Protein AF-0000000086877085 (afdb_homodimer)

pLDDT: mean 81.85, std 15.69, range [29.75, 98.38]

InterPro domains:
  IPR000182 GNAT domain [PF00583] (12-125)
  IPR000182 GNAT domain [PS51186] (1-147)
  IPR016181 Acyl-CoA N-acyltransferase [SSF55729] (25-147)

Sequence (294 aa):
MNQPHQDVELEIVYEDHDEDYKAVCNHLYNYNLRETKGLLKKPGKSINLFLRNKTGKAIGGIFCATYCDTLYIDNFWIDEEYRNHGNGKTLILQAESIASDMGCKLAHTSTFSYQAPEFYQKMGYEVFGILDEYPEGIVQYFLKKKLMNQPHQDVELEIVYEDHDEDYKAVCNHLYNYNLRETKGLLKKPGKSINLFLRNKTGKAIGGIFCATYCDTLYIDNFWIDEEYRNHGNGKTLILQAESIASDMGCKLAHTSTFSYQAPEFYQKMGYEVFGILDEYPEGIVQYFLKKKL

Foldseek 3Di:
DPPPPDPPPDDDDDDDDPVVVVVVVVVVQVVVCVVVVNLQVDQPDWDKDFDADPVRDGQWIWIWGDGSLEIETDDTDGHPVCPPVCPSVVRVVVSVVVSVVVPRFKYKYKDKPVRPPVVVVVSAWDFPDKDQPDPPRIIMTIIMHTD/DPPPPDPPPDDDDDDDDPVVVVVVVVVVQVVVCVVVVNLQVDQPDWDKDFDADPVRDGQWIWIWTDGSLEIETDDTDGHPVCPPPCPRVVRVVVSVVVSVVVRRFKYKYKDKPVRPPVVVVVSAWDFPDKDQPDPPRIIMTIIMHTD

Solvent-accessible surface area (backbone atoms only — not comparable to full-atom values): 15889 Å² total; per-residue (Å²): 133,82,73,75,75,73,84,60,56,62,47,76,42,82,53,93,49,70,66,60,50,50,49,47,52,47,51,43,42,52,51,45,23,59,77,42,74,50,47,28,42,51,83,33,66,68,47,35,36,31,34,19,40,82,87,63,48,70,49,25,34,39,35,30,39,26,45,44,45,23,32,35,54,75,46,76,35,62,41,76,91,58,51,95,70,55,51,66,58,50,52,52,53,48,53,49,48,57,37,40,74,72,57,22,46,33,32,33,39,67,43,37,62,90,66,50,53,63,58,48,41,74,73,60,30,41,78,56,28,67,48,68,79,37,66,95,72,40,28,38,39,28,31,35,28,82,98,133,82,72,77,75,72,83,62,56,61,47,77,44,81,54,94,46,70,66,61,51,50,48,46,53,48,51,43,47,52,52,45,23,59,78,42,74,49,47,33,39,58,71,42,67,69,46,35,37,33,35,18,40,81,87,63,48,73,48,26,32,40,34,29,38,23,45,43,45,24,33,34,52,74,46,76,37,61,41,77,90,58,51,94,69,57,50,66,60,50,53,52,51,49,52,49,49,56,36,40,75,72,56,22,46,36,34,34,39,67,42,36,62,90,67,50,54,62,59,48,42,76,72,60,30,42,79,54,28,68,47,67,80,37,65,95,75,39,28,38,40,28,33,36,28,81,98

Radius of gyration: 20.54 Å; Cα contacts (8 Å, |Δi|>4): 557; chains: 2; bounding box: 40×76×47 Å

Organism: NCBI:txid248903

Structure (mmCIF, N/CA/C/O backbone):
data_AF-0000000086877085-model_v1
#
loop_
_entity.id
_entity.type
_entity.pdbx_description
1 polymer 'GNAT family N-acetyltransferase'
#
loop_
_atom_site.group_PDB
_atom_site.id
_atom_site.type_symbol
_atom_site.label_atom_id
_atom_site.label_alt_id
_atom_site.label_comp_id
_atom_site.label_asym_id
_atom_site.label_entity_id
_atom_site.label_seq_id
_atom_site.pdbx_PDB_ins_code
_atom_site.Cartn_x
_atom_site.Cartn_y
_atom_site.Cartn_z
_atom_site.occupancy
_atom_site.B_iso_or_equiv
_atom_site.auth_seq_id
_atom_site.auth_comp_id
_atom_site.auth_asym_id
_atom_site.auth_atom_id
_atom_site.pdbx_PDB_model_num
ATOM 1 N N . MET A 1 1 ? -11.148 38.281 15.422 1 30.39 1 MET A N 1
ATOM 2 C CA . MET A 1 1 ? -9.898 38.594 16.109 1 30.39 1 MET A CA 1
ATOM 3 C C . MET A 1 1 ? -9.008 37.344 16.188 1 30.39 1 MET A C 1
ATOM 5 O O . MET A 1 1 ? -9.328 36.375 16.906 1 30.39 1 MET A O 1
ATOM 9 N N . ASN A 1 2 ? -8.391 36.656 15.141 1 32.69 2 ASN A N 1
ATOM 10 C CA . ASN A 1 2 ? -7.938 35.312 14.727 1 32.69 2 ASN A CA 1
ATOM 11 C C . ASN A 1 2 ? -6.754 34.844 15.57 1 32.69 2 ASN A C 1
ATOM 13 O O . ASN A 1 2 ? -5.691 35.469 15.562 1 32.69 2 ASN A O 1
ATOM 17 N N . GLN A 1 3 ? -7.027 34.375 16.781 1 36.84 3 GLN A N 1
ATOM 18 C CA . GLN A 1 3 ? -6.043 34.188 17.844 1 36.84 3 GLN A CA 1
ATOM 19 C C . GLN A 1 3 ? -4.754 33.594 17.297 1 36.84 3 GLN A C 1
ATOM 21 O O . GLN A 1 3 ? -4.793 32.688 16.469 1 36.84 3 GLN A O 1
ATOM 26 N N . PRO A 1 4 ? -3.609 34.25 17.312 1 37.16 4 PRO A N 1
ATOM 27 C CA . PRO A 1 4 ? -2.268 33.844 16.891 1 37.16 4 PRO A CA 1
ATOM 28 C C . PRO A 1 4 ? -1.911 32.438 17.359 1 37.16 4 PRO A C 1
ATOM 30 O O . PRO A 1 4 ? -1.973 32.156 18.562 1 37.16 4 PRO A O 1
ATOM 33 N N . HIS A 1 5 ? -2.531 31.406 16.969 1 39.22 5 HIS A N 1
ATOM 34 C CA . HIS A 1 5 ? -2.307 30.094 17.562 1 39.22 5 HIS A CA 1
ATOM 35 C C . HIS A 1 5 ? -0.886 29.969 18.109 1 39.22 5 HIS A C 1
ATOM 37 O O . HIS A 1 5 ? 0.065 30.422 17.469 1 39.22 5 HIS A O 1
ATOM 43 N N . GLN A 1 6 ? -0.608 29.766 19.359 1 38.12 6 GLN A N 1
ATOM 44 C CA . GLN A 1 6 ? 0.545 29.609 20.234 1 38.12 6 GLN A CA 1
ATOM 45 C C . GLN A 1 6 ? 1.668 28.844 19.531 1 38.12 6 GLN A C 1
ATOM 47 O O . GLN A 1 6 ? 1.414 28.062 18.625 1 38.12 6 GLN A O 1
ATOM 52 N N . ASP A 1 7 ? 2.918 29.219 19.688 1 40.38 7 ASP A N 1
ATOM 53 C CA . ASP A 1 7 ? 4.262 28.828 19.281 1 40.38 7 ASP A CA 1
ATOM 54 C C . ASP A 1 7 ? 4.445 27.312 19.406 1 40.38 7 ASP A C 1
ATOM 56 O O . ASP A 1 7 ? 4.848 26.812 20.453 1 40.38 7 ASP A O 1
ATOM 60 N N . VAL A 1 8 ? 3.371 26.562 19.234 1 44.91 8 VAL A N 1
ATOM 61 C CA . VAL A 1 8 ? 3.475 25.141 19.484 1 44.91 8 VAL A CA 1
ATOM 62 C C . VAL A 1 8 ? 4.785 24.594 18.906 1 44.91 8 VAL A C 1
ATOM 64 O O . VAL A 1 8 ? 5.039 24.734 17.719 1 44.91 8 VAL A O 1
ATOM 67 N N . GLU A 1 9 ? 5.75 24.672 19.828 1 54.28 9 GLU A N 1
ATOM 68 C CA . GLU A 1 9 ? 7.035 24.062 19.5 1 54.28 9 GLU A CA 1
ATOM 69 C C . GLU A 1 9 ? 6.855 22.656 18.922 1 54.28 9 GLU A C 1
ATOM 71 O O . GLU A 1 9 ? 6.391 21.75 19.625 1 54.28 9 GLU A O 1
ATOM 76 N N . LEU A 1 10 ? 6.48 22.578 17.797 1 58.94 10 LEU A N 1
ATOM 77 C CA . LEU A 1 10 ? 6.391 21.281 17.109 1 58.94 10 LEU A CA 1
ATOM 78 C C . LEU A 1 10 ? 7.777 20.766 16.75 1 58.94 10 LEU A C 1
ATOM 80 O O . LEU A 1 10 ? 8.648 21.547 16.359 1 58.94 10 LEU A O 1
ATOM 84 N N . GLU A 1 11 ? 8.016 19.547 17.422 1 65.88 11 GLU A N 1
ATOM 85 C CA . GLU A 1 11 ? 9.266 18.891 17.062 1 65.88 11 GLU A CA 1
ATOM 86 C C . GLU A 1 11 ? 9.008 17.703 16.156 1 65.88 11 GLU A C 1
ATOM 88 O O . GLU A 1 11 ? 8.062 16.938 16.359 1 65.88 11 GLU A O 1
ATOM 93 N N . ILE A 1 12 ? 9.648 17.641 15.07 1 59.66 12 ILE A N 1
ATOM 94 C CA . ILE A 1 12 ? 9.656 16.469 14.203 1 59.66 12 ILE A CA 1
ATOM 95 C C . ILE A 1 12 ? 10.734 15.5 14.664 1 59.66 12 ILE A C 1
ATOM 97 O O . ILE A 1 12 ? 11.906 15.867 14.781 1 59.66 12 ILE A O 1
ATOM 101 N N . VAL A 1 13 ? 10.297 14.391 15.117 1 62.78 13 VAL A N 1
ATOM 102 C CA . VAL A 1 13 ? 11.234 13.391 15.617 1 62.78 13 VAL A CA 1
ATOM 103 C C . VAL A 1 13 ? 11.234 12.172 14.695 1 62.78 13 VAL A C 1
ATOM 105 O O . VAL A 1 13 ? 10.172 11.703 14.273 1 62.78 13 VAL A O 1
ATOM 108 N N . TYR A 1 14 ? 12.391 11.812 14.219 1 66.25 14 TYR A N 1
ATOM 109 C CA . TYR A 1 14 ? 12.617 10.578 13.477 1 66.25 14 TYR A CA 1
ATOM 110 C C . TYR A 1 14 ? 12.828 9.406 14.43 1 66.25 14 TYR A C 1
ATOM 112 O O . TYR A 1 14 ? 13.891 9.281 15.039 1 66.25 14 TYR A O 1
ATOM 120 N N . GLU A 1 15 ? 11.773 8.734 14.812 1 63.53 15 GLU A N 1
ATOM 121 C CA . GLU A 1 15 ? 11.898 7.656 15.781 1 63.53 15 GLU A CA 1
ATOM 122 C C . GLU A 1 15 ? 10.977 6.492 15.438 1 63.53 15 GLU A C 1
ATOM 124 O O . GLU A 1 15 ? 10.031 6.648 14.664 1 63.53 15 GLU A O 1
ATOM 129 N N . ASP A 1 16 ? 11.422 5.305 15.867 1 58.72 16 ASP A N 1
ATOM 130 C CA . ASP A 1 16 ? 10.547 4.137 15.844 1 58.72 16 ASP A CA 1
ATOM 131 C C . ASP A 1 16 ? 9.844 3.945 17.188 1 58.72 16 ASP A C 1
ATOM 133 O O . ASP A 1 16 ? 10.484 3.58 18.172 1 58.72 16 ASP A O 1
ATOM 137 N N . HIS A 1 17 ? 8.664 4.551 17.297 1 66.75 17 HIS A N 1
ATOM 138 C CA . HIS A 1 17 ? 7.828 4.336 18.484 1 66.75 17 HIS A CA 1
ATOM 139 C C . HIS A 1 17 ? 6.523 3.639 18.109 1 66.75 17 HIS A C 1
ATOM 141 O O . HIS A 1 17 ? 5.613 4.262 17.547 1 66.75 17 HIS A O 1
ATOM 147 N N . ASP A 1 18 ? 6.375 2.406 18.562 1 73.81 18 ASP A N 1
ATOM 148 C CA . ASP A 1 18 ? 5.297 1.525 18.125 1 73.81 18 ASP A CA 1
ATOM 149 C C . ASP A 1 18 ? 3.934 2.082 18.531 1 73.81 18 ASP A C 1
ATOM 151 O O . ASP A 1 18 ? 2.998 2.102 17.734 1 73.81 18 ASP A O 1
ATOM 155 N N . GLU A 1 19 ? 3.895 2.605 19.766 1 68.81 19 GLU A N 1
ATOM 156 C CA . GLU A 1 19 ? 2.602 3.076 20.25 1 68.81 19 GLU A CA 1
ATOM 157 C C . GLU A 1 19 ? 2.146 4.32 19.484 1 68.81 19 GLU A C 1
ATOM 159 O O . GLU A 1 19 ? 0.976 4.434 19.109 1 68.81 19 GLU A O 1
ATOM 164 N N . ASP A 1 20 ? 3.039 5.266 19.328 1 71.44 20 ASP A N 1
ATOM 165 C CA . ASP A 1 20 ? 2.713 6.492 18.609 1 71.44 20 ASP A CA 1
ATOM 166 C C . ASP A 1 20 ? 2.385 6.195 17.156 1 71.44 20 ASP A C 1
ATOM 168 O O . ASP A 1 20 ? 1.494 6.82 16.562 1 71.44 20 ASP A O 1
ATOM 172 N N . TYR A 1 21 ? 3.184 5.27 16.672 1 75.69 21 TYR A N 1
ATOM 173 C CA . TYR A 1 21 ? 2.918 4.828 15.312 1 75.69 21 TYR A CA 1
ATOM 174 C C . TYR A 1 21 ? 1.495 4.297 15.18 1 75.69 21 TYR A C 1
ATOM 176 O O . TYR A 1 21 ? 0.749 4.727 14.297 1 75.69 21 TYR A O 1
ATOM 184 N N . LYS A 1 22 ? 1.058 3.447 16.031 1 76 22 LYS A N 1
ATOM 185 C CA . LYS A 1 22 ? -0.277 2.855 16.016 1 76 22 LYS A CA 1
ATOM 186 C C . LYS A 1 22 ? -1.354 3.92 16.219 1 76 22 LYS A C 1
ATOM 188 O O . LYS A 1 22 ? -2.406 3.867 15.57 1 76 22 LYS A O 1
ATOM 193 N N . ALA A 1 23 ? -1.06 4.832 17.078 1 73.75 23 ALA A N 1
ATOM 194 C CA . ALA A 1 23 ? -2.025 5.895 17.344 1 73.75 23 ALA A CA 1
ATOM 195 C C . ALA A 1 23 ? -2.273 6.738 16.094 1 73.75 23 ALA A C 1
ATOM 197 O O . ALA A 1 23 ? -3.422 7.031 15.758 1 73.75 23 ALA A O 1
ATOM 198 N N . VAL A 1 24 ? -1.245 7.145 15.492 1 76.44 24 VAL A N 1
ATOM 199 C CA . VAL A 1 24 ? -1.366 7.953 14.281 1 76.44 24 VAL A CA 1
ATOM 200 C C . VAL A 1 24 ? -2.125 7.172 13.211 1 76.44 24 VAL A C 1
ATOM 202 O O . VAL A 1 24 ? -3.023 7.711 12.562 1 76.44 24 VAL A O 1
ATOM 205 N N . CYS A 1 25 ? -1.779 5.898 13.023 1 76.94 25 CYS A N 1
ATOM 206 C CA . CYS A 1 25 ? -2.465 5.055 12.055 1 76.94 25 CYS A CA 1
ATOM 207 C C . CYS A 1 25 ? -3.949 4.941 12.383 1 76.94 25 CYS A C 1
ATOM 209 O O . CYS A 1 25 ? -4.789 4.973 11.484 1 76.94 25 CYS A O 1
ATOM 211 N N . ASN A 1 26 ? -4.246 4.891 13.656 1 75.31 26 ASN A N 1
ATOM 212 C CA . ASN A 1 26 ? -5.637 4.812 14.086 1 75.31 26 ASN A CA 1
ATOM 213 C C . ASN A 1 26 ? -6.395 6.102 13.773 1 75.31 26 ASN A C 1
ATOM 215 O O . ASN A 1 26 ? -7.559 6.062 13.375 1 75.31 26 ASN A O 1
ATOM 219 N N . HIS A 1 27 ? -5.762 7.168 14.023 1 78.12 27 HIS A N 1
ATOM 220 C CA . HIS A 1 27 ? -6.391 8.445 13.719 1 78.12 27 HIS A CA 1
ATOM 221 C C . HIS A 1 27 ? -6.645 8.594 12.219 1 78.12 27 HIS A C 1
ATOM 223 O O . HIS A 1 27 ? -7.699 9.078 11.812 1 78.12 27 HIS A O 1
ATOM 229 N N . LEU A 1 28 ? -5.668 8.172 11.469 1 77.69 28 LEU A N 1
ATOM 230 C CA . LEU A 1 28 ? -5.867 8.203 10.023 1 77.69 28 LEU A CA 1
ATOM 231 C C . LEU A 1 28 ? -7.031 7.305 9.617 1 77.69 28 LEU A C 1
ATOM 233 O O . LEU A 1 28 ? -7.867 7.699 8.797 1 77.69 28 LEU A O 1
ATOM 237 N N . TYR A 1 29 ? -7.062 6.176 10.242 1 75.62 29 TYR A N 1
ATOM 238 C CA . TYR A 1 29 ? -8.141 5.234 9.961 1 75.62 29 TYR A CA 1
ATOM 239 C C . TYR A 1 29 ? -9.5 5.84 10.297 1 75.62 29 TYR A C 1
ATOM 241 O O . TYR A 1 29 ? -10.438 5.766 9.5 1 75.62 29 TYR A O 1
ATOM 249 N N . ASN A 1 30 ? -9.594 6.434 11.422 1 74.88 30 ASN A N 1
ATOM 250 C CA . ASN A 1 30 ? -10.844 7.047 11.859 1 74.88 30 ASN A CA 1
ATOM 251 C C . ASN A 1 30 ? -11.258 8.195 10.938 1 74.88 30 ASN A C 1
ATOM 253 O O . ASN A 1 30 ? -12.445 8.367 10.648 1 74.88 30 ASN A O 1
ATOM 257 N N . TYR A 1 31 ? -10.359 8.984 10.562 1 77.56 31 TYR A N 1
ATOM 258 C CA . TYR A 1 31 ? -10.625 10.047 9.602 1 77.56 31 TYR A CA 1
ATOM 259 C C . TYR A 1 31 ? -11.227 9.484 8.32 1 77.56 31 TYR A C 1
ATOM 261 O O . TYR A 1 31 ? -12.227 10 7.816 1 77.56 31 TYR A O 1
ATOM 269 N N . ASN A 1 32 ? -10.57 8.422 7.738 1 74.25 32 ASN A N 1
ATOM 270 C CA . ASN A 1 32 ? -11.039 7.793 6.508 1 74.25 32 ASN A CA 1
ATOM 271 C C . ASN A 1 32 ? -12.445 7.227 6.672 1 74.25 32 ASN A C 1
ATOM 273 O O . ASN A 1 32 ? -13.273 7.332 5.766 1 74.25 32 ASN A O 1
ATOM 277 N N . LEU A 1 33 ? -12.648 6.586 7.836 1 75.06 33 LEU A N 1
ATOM 278 C CA . LEU A 1 33 ? -13.969 6.039 8.133 1 75.06 33 LEU A CA 1
ATOM 279 C C . LEU A 1 33 ? -15.031 7.137 8.109 1 75.06 33 LEU A C 1
ATOM 281 O O . LEU A 1 33 ? -16.109 6.945 7.547 1 75.06 33 LEU A O 1
ATOM 285 N N . ARG A 1 34 ? -14.742 8.203 8.711 1 77.81 34 ARG A N 1
ATOM 286 C CA . ARG A 1 34 ? -15.664 9.328 8.781 1 77.81 34 ARG A CA 1
ATOM 287 C C . ARG A 1 34 ? -15.93 9.914 7.398 1 77.81 34 ARG A C 1
ATOM 289 O O . ARG A 1 34 ? -17.078 10.133 7.02 1 77.81 34 ARG A O 1
ATOM 296 N N . GLU A 1 35 ? -14.914 10.156 6.641 1 76.56 35 GLU A N 1
ATOM 297 C CA . GLU A 1 35 ? -15.031 10.852 5.359 1 76.56 35 GLU A CA 1
ATOM 298 C C . GLU A 1 35 ? -15.719 9.969 4.32 1 76.56 35 GLU A C 1
ATOM 300 O O . GLU A 1 35 ? -16.312 10.477 3.363 1 76.56 35 GLU A O 1
ATOM 305 N N . THR A 1 36 ? -15.562 8.633 4.527 1 72.56 36 THR A N 1
ATOM 306 C CA . THR A 1 36 ? -16.172 7.719 3.559 1 72.56 36 THR A CA 1
ATOM 307 C C . THR A 1 36 ? -17.516 7.227 4.051 1 72.56 36 THR A C 1
ATOM 309 O O . THR A 1 36 ? -18.156 6.395 3.402 1 72.56 36 THR A O 1
ATOM 312 N N . LYS A 1 37 ? -18.047 7.941 5.09 1 72.75 37 LYS A N 1
ATOM 313 C CA . LYS A 1 37 ? -19.328 7.547 5.691 1 72.75 37 LYS A CA 1
ATOM 314 C C . LYS A 1 37 ? -19.375 6.039 5.918 1 72.75 37 LYS A C 1
ATOM 316 O O . LYS A 1 37 ? -20.359 5.391 5.57 1 72.75 37 LYS A O 1
ATOM 321 N N . GLY A 1 38 ? -18.219 5.523 6.281 1 65.81 38 GLY A N 1
ATOM 322 C CA . GLY A 1 38 ? -18.172 4.125 6.676 1 65.81 38 GLY A CA 1
ATOM 323 C C . GLY A 1 38 ? -17.797 3.197 5.531 1 65.81 38 GLY A C 1
ATOM 324 O O . GLY A 1 38 ? -17.656 1.988 5.73 1 65.81 38 GLY A O 1
ATOM 325 N N . LEU A 1 39 ? -17.859 3.855 4.297 1 62.88 39 LEU A N 1
ATOM 326 C CA . LEU A 1 39 ? -17.547 3.018 3.146 1 62.88 39 LEU A CA 1
ATOM 327 C C . LEU A 1 39 ? -16.125 2.469 3.246 1 62.88 39 LEU A C 1
ATOM 329 O O . LEU A 1 39 ? -15.828 1.41 2.689 1 62.88 39 LEU A O 1
ATOM 333 N N . LEU A 1 40 ? -15.266 3.48 3.83 1 59.72 40 LEU A N 1
ATOM 334 C CA . LEU A 1 40 ? -13.883 3.059 4.027 1 59.72 40 LEU A CA 1
ATOM 335 C C . LEU A 1 40 ? -13.781 2.033 5.152 1 59.72 40 LEU A C 1
ATOM 337 O O . LEU A 1 40 ? -13.414 2.373 6.277 1 59.72 40 LEU A O 1
ATOM 341 N N . LYS A 1 41 ? -14.891 1.501 5.453 1 52 41 LYS A N 1
ATOM 342 C CA . LYS A 1 41 ? -14.641 0.541 6.52 1 52 41 LYS A CA 1
ATOM 343 C C . LYS A 1 41 ? -13.242 -0.065 6.391 1 52 41 LYS A C 1
ATOM 345 O O . LYS A 1 41 ? -12.828 -0.463 5.301 1 52 41 LYS A O 1
ATOM 350 N N . LYS A 1 42 ? -12.047 0.828 6.906 1 49.38 42 LYS A N 1
ATOM 351 C CA . LYS A 1 42 ? -10.672 0.344 7.012 1 49.38 42 LYS A CA 1
ATOM 352 C C . LYS A 1 42 ? -10.555 -1.09 6.504 1 49.38 42 LYS A C 1
ATOM 354 O O . LYS A 1 42 ? -11.555 -1.712 6.148 1 49.38 42 LYS A O 1
ATOM 359 N N . PRO A 1 43 ? -9.359 -1.737 7.305 1 49.03 43 PRO A N 1
ATOM 360 C CA . PRO A 1 43 ? -8.945 -2.973 6.633 1 49.03 43 PRO A CA 1
ATOM 361 C C . PRO A 1 43 ? -10.133 -3.861 6.254 1 49.03 43 PRO A C 1
ATOM 363 O O . PRO A 1 43 ? -10.789 -4.422 7.133 1 49.03 43 PRO A O 1
ATOM 366 N N . GLY A 1 44 ? -11.148 -3.32 5.465 1 55.22 44 GLY A N 1
ATOM 367 C CA . GLY A 1 44 ? -12.094 -4.414 5.32 1 55.22 44 GLY A CA 1
ATOM 368 C C . GLY A 1 44 ? -11.492 -5.77 5.633 1 55.22 44 GLY A C 1
ATOM 369 O O . GLY A 1 44 ? -10.438 -5.855 6.258 1 55.22 44 GLY A O 1
ATOM 370 N N . LYS A 1 45 ? -12.211 -6.941 5.148 1 66.62 45 LYS A N 1
ATOM 371 C CA . LYS A 1 45 ? -11.891 -8.352 5.324 1 66.62 45 LYS A CA 1
ATOM 372 C C . LYS A 1 45 ? -10.641 -8.734 4.539 1 66.62 45 LYS A C 1
ATOM 374 O O . LYS A 1 45 ? -10.508 -8.383 3.363 1 66.62 45 LYS A O 1
ATOM 379 N N . SER A 1 46 ? -9.641 -8.891 5.43 1 80.06 46 SER A N 1
ATOM 380 C CA . SER A 1 46 ? -8.484 -9.508 4.789 1 80.06 46 SER A CA 1
ATOM 381 C C . SER A 1 46 ? -8.844 -10.836 4.137 1 80.06 46 SER A C 1
ATOM 383 O O . SER A 1 46 ? -9.633 -11.609 4.688 1 80.06 46 SER A O 1
ATOM 385 N N . ILE A 1 47 ? -8.469 -10.867 2.891 1 84.88 47 ILE A N 1
ATOM 386 C CA . ILE A 1 47 ? -8.555 -12.141 2.193 1 84.88 47 ILE A CA 1
ATOM 387 C C . ILE A 1 47 ? -7.164 -12.758 2.057 1 84.88 47 ILE A C 1
ATOM 389 O O . ILE A 1 47 ? -6.348 -12.289 1.255 1 84.88 47 ILE A O 1
ATOM 393 N N . ASN A 1 48 ? -6.895 -13.688 2.945 1 85.5 48 ASN A N 1
ATOM 394 C CA . ASN A 1 48 ? -5.621 -14.398 2.922 1 85.5 48 ASN A CA 1
ATOM 395 C C . ASN A 1 48 ? -5.789 -15.844 2.479 1 85.5 48 ASN A C 1
ATOM 397 O O . ASN A 1 48 ? -6.367 -16.656 3.201 1 85.5 48 ASN A O 1
ATOM 401 N N . LEU A 1 49 ? -5.305 -16.109 1.272 1 87 49 LEU A N 1
ATOM 402 C CA . LEU A 1 49 ? -5.359 -17.453 0.713 1 87 49 LEU A CA 1
ATOM 403 C C . LEU A 1 49 ? -3.967 -18.062 0.632 1 87 49 LEU A C 1
ATOM 405 O O . LEU A 1 49 ? -3.01 -17.391 0.241 1 87 49 LEU A O 1
ATOM 409 N N . PHE A 1 50 ? -3.912 -19.312 1.006 1 85.56 50 PHE A N 1
ATOM 410 C CA . PHE A 1 50 ? -2.652 -20.047 0.947 1 85.56 50 PHE A CA 1
ATOM 411 C C . PHE A 1 50 ? -2.758 -21.234 -0.007 1 85.56 50 PHE A C 1
ATOM 413 O O . PHE A 1 50 ? -3.787 -21.906 -0.051 1 85.56 50 PHE A O 1
ATOM 420 N N . LEU A 1 51 ? -1.73 -21.422 -0.775 1 84.56 51 LEU A N 1
ATOM 421 C CA . LEU A 1 51 ? -1.519 -22.656 -1.544 1 84.56 51 LEU A CA 1
ATOM 422 C C . LEU A 1 51 ? -0.628 -23.625 -0.781 1 84.56 51 LEU A C 1
ATOM 424 O O . LEU A 1 51 ? 0.527 -23.312 -0.483 1 84.56 51 LEU A O 1
ATOM 428 N N . ARG A 1 52 ? -1.207 -24.719 -0.426 1 83.81 52 ARG A N 1
ATOM 429 C CA . ARG A 1 52 ? -0.472 -25.688 0.366 1 83.81 52 ARG A CA 1
ATOM 430 C C . ARG A 1 52 ? -0.238 -26.969 -0.427 1 83.81 52 ARG A C 1
ATOM 432 O O . ARG A 1 52 ? -1.088 -27.391 -1.223 1 83.81 52 ARG A O 1
ATOM 439 N N . ASN A 1 53 ? 0.958 -27.531 -0.176 1 79.38 53 ASN A N 1
ATOM 440 C CA . ASN A 1 53 ? 1.215 -28.828 -0.794 1 79.38 53 ASN A CA 1
ATOM 441 C C . ASN A 1 53 ? 0.666 -29.969 0.054 1 79.38 53 ASN A C 1
ATOM 443 O O . ASN A 1 53 ? -0.047 -29.734 1.032 1 79.38 53 ASN A O 1
ATOM 447 N N . LYS A 1 54 ? 1.024 -31.188 -0.312 1 81 54 LYS A N 1
ATOM 448 C CA . LYS A 1 54 ? 0.46 -32.375 0.316 1 81 54 LYS A CA 1
ATOM 449 C C . LYS A 1 54 ? 0.879 -32.469 1.78 1 81 54 LYS A C 1
ATOM 451 O O . LYS A 1 54 ? 0.157 -33.031 2.602 1 81 54 LYS A O 1
ATOM 456 N N . THR A 1 55 ? 1.962 -31.922 2.115 1 79.75 55 THR A N 1
ATOM 457 C CA . THR A 1 55 ? 2.471 -31.984 3.48 1 79.75 55 THR A CA 1
ATOM 458 C C . THR A 1 55 ? 1.911 -30.859 4.328 1 79.75 55 THR A C 1
ATOM 460 O O . THR A 1 55 ? 2.17 -30.781 5.531 1 79.75 55 THR A O 1
ATOM 463 N N . GLY A 1 56 ? 1.168 -29.984 3.711 1 77.69 56 GLY A N 1
ATOM 464 C CA . GLY A 1 56 ? 0.582 -28.875 4.441 1 77.69 56 GLY A CA 1
ATOM 465 C C . GLY A 1 56 ? 1.436 -27.609 4.41 1 77.69 56 GLY A C 1
ATOM 466 O O . GLY A 1 56 ? 1.04 -26.578 4.938 1 77.69 56 GLY A O 1
ATOM 467 N N . LYS A 1 57 ? 2.512 -27.766 3.742 1 75.38 57 LYS A N 1
ATOM 468 C CA . LYS A 1 57 ? 3.404 -26.625 3.641 1 75.38 57 LYS A CA 1
ATOM 469 C C . LYS A 1 57 ? 2.842 -25.578 2.688 1 75.38 57 LYS A C 1
ATOM 471 O O . LYS A 1 57 ? 2.355 -25.906 1.604 1 75.38 57 LYS A O 1
ATOM 476 N N . ALA A 1 58 ? 2.898 -24.312 3.135 1 81.25 58 ALA A N 1
ATOM 477 C CA . ALA A 1 58 ? 2.484 -23.219 2.254 1 81.25 58 ALA A CA 1
ATOM 478 C C . ALA A 1 58 ? 3.52 -22.969 1.16 1 81.25 58 ALA A C 1
ATOM 480 O O . ALA A 1 58 ? 4.66 -22.609 1.448 1 81.25 58 ALA A O 1
ATOM 481 N N . ILE A 1 59 ? 3.107 -23.219 -0.063 1 83.69 59 ILE A N 1
ATOM 482 C CA . ILE A 1 59 ? 4.023 -23.047 -1.187 1 83.69 59 ILE A CA 1
ATOM 483 C C . ILE A 1 59 ? 3.629 -21.812 -1.983 1 83.69 59 ILE A C 1
ATOM 485 O O . ILE A 1 59 ? 4.191 -21.547 -3.051 1 83.69 59 ILE A O 1
ATOM 489 N N . GLY A 1 60 ? 2.693 -21.078 -1.531 1 85.38 60 GLY A N 1
ATOM 490 C CA . GLY A 1 60 ? 2.246 -19.828 -2.129 1 85.38 60 GLY A CA 1
ATOM 491 C C . GLY A 1 60 ? 1.115 -19.172 -1.36 1 85.38 60 GLY A C 1
ATOM 492 O O . GLY A 1 60 ? 0.586 -19.75 -0.408 1 85.38 60 GLY A O 1
ATOM 493 N N . GLY A 1 61 ? 0.867 -17.969 -1.747 1 87.94 61 GLY A N 1
ATOM 494 C CA . GLY A 1 61 ? -0.224 -17.234 -1.111 1 87.94 61 GLY A CA 1
ATOM 495 C C . GLY A 1 61 ? -0.538 -15.922 -1.788 1 87.94 61 GLY A C 1
ATOM 496 O O . GLY A 1 61 ? 0.311 -15.352 -2.48 1 87.94 61 GLY A O 1
ATOM 497 N N . ILE A 1 62 ? -1.758 -15.508 -1.646 1 88.44 62 ILE A N 1
ATOM 498 C CA . ILE A 1 62 ? -2.234 -14.195 -2.061 1 88.44 62 ILE A CA 1
ATOM 499 C C . ILE A 1 62 ? -2.926 -13.5 -0.887 1 88.44 62 ILE A C 1
ATOM 501 O O . ILE A 1 62 ? -3.783 -14.094 -0.226 1 88.44 62 ILE A O 1
ATOM 505 N N . PHE A 1 63 ? -2.439 -12.328 -0.567 1 87.31 63 PHE A N 1
ATOM 506 C CA . PHE A 1 63 ? -2.973 -11.547 0.546 1 87.31 63 PHE A CA 1
ATOM 507 C C . PHE A 1 63 ? -3.539 -10.219 0.059 1 87.31 63 PHE A C 1
ATOM 509 O O . PHE A 1 63 ? -2.848 -9.453 -0.613 1 87.31 63 PHE A O 1
ATOM 516 N N . CYS A 1 64 ? -4.797 -10.047 0.42 1 89.31 64 CYS A N 1
ATOM 517 C CA . CYS A 1 64 ? -5.527 -8.898 -0.112 1 89.31 64 CYS A CA 1
ATOM 518 C C . CYS A 1 64 ? -6.219 -8.125 1.006 1 89.31 64 CYS A C 1
ATOM 520 O O . CYS A 1 64 ? -6.441 -8.664 2.092 1 89.31 64 CYS A O 1
ATOM 522 N N . ALA A 1 65 ? -6.414 -6.898 0.704 1 86.62 65 ALA A N 1
ATOM 523 C CA . ALA A 1 65 ? -7.266 -6.047 1.531 1 86.62 65 ALA A CA 1
ATOM 524 C C . ALA A 1 65 ? -8.453 -5.512 0.731 1 86.62 65 ALA A C 1
ATOM 526 O O . ALA A 1 65 ? -8.383 -5.41 -0.496 1 86.62 65 ALA A O 1
ATOM 527 N N . THR A 1 66 ? -9.562 -5.328 1.463 1 85.75 66 THR A N 1
ATOM 528 C CA . THR A 1 66 ? -10.727 -4.711 0.83 1 85.75 66 THR A CA 1
ATOM 529 C C . THR A 1 66 ? -11.039 -3.365 1.476 1 85.75 66 THR A C 1
ATOM 531 O O . THR A 1 66 ? -11 -3.234 2.701 1 85.75 66 THR A O 1
ATOM 534 N N . TYR A 1 67 ? -11.203 -2.359 0.509 1 79.56 67 TYR A N 1
ATOM 535 C CA . TYR A 1 67 ? -11.562 -1.009 0.93 1 79.56 67 TYR A CA 1
ATOM 536 C C . TYR A 1 67 ? -12.539 -0.374 -0.052 1 79.56 67 TYR A C 1
ATOM 538 O O . TYR A 1 67 ? -12.352 -0.459 -1.268 1 79.56 67 TYR A O 1
ATOM 546 N N . CYS A 1 68 ? -13.594 0.287 0.455 1 81.62 68 CYS A N 1
ATOM 547 C CA . CYS A 1 68 ? -14.547 0.992 -0.394 1 81.62 68 CYS A CA 1
ATOM 548 C C . CYS A 1 68 ? -14.992 0.116 -1.559 1 81.62 68 CYS A C 1
ATOM 550 O O . CYS A 1 68 ? -14.93 0.536 -2.715 1 81.62 68 CYS A O 1
ATOM 552 N N . ASP A 1 69 ? -15.297 -1.165 -1.259 1 86.62 69 ASP A N 1
ATOM 553 C CA . ASP A 1 69 ? -15.789 -2.129 -2.238 1 86.62 69 ASP A CA 1
ATOM 554 C C . ASP A 1 69 ? -14.758 -2.371 -3.336 1 86.62 69 ASP A C 1
ATOM 556 O O . ASP A 1 69 ? -15.109 -2.475 -4.512 1 86.62 69 ASP A O 1
ATOM 560 N N . THR A 1 70 ? -13.578 -2.26 -2.939 1 91.62 70 THR A N 1
ATOM 561 C CA . THR A 1 70 ? -12.477 -2.498 -3.865 1 91.62 70 THR A CA 1
ATOM 562 C C . THR A 1 70 ? -11.461 -3.461 -3.26 1 91.62 70 THR A C 1
ATOM 564 O O . THR A 1 70 ? -11.117 -3.352 -2.08 1 91.62 70 THR A O 1
ATOM 567 N N . LEU A 1 71 ? -11.078 -4.406 -4.09 1 93.12 71 LEU A N 1
ATOM 568 C CA . LEU A 1 71 ? -10.055 -5.367 -3.697 1 93.12 71 LEU A CA 1
ATOM 569 C C . LEU A 1 71 ? -8.664 -4.852 -4.043 1 93.12 71 LEU A C 1
ATOM 571 O O . LEU A 1 71 ? -8.422 -4.414 -5.168 1 93.12 71 LEU A O 1
ATOM 575 N N . TYR A 1 72 ? -7.852 -4.82 -3.045 1 94.44 72 TYR A N 1
ATOM 576 C CA . TYR A 1 72 ? -6.441 -4.543 -3.285 1 94.44 72 TYR A CA 1
ATOM 577 C C . TYR A 1 72 ? -5.594 -5.785 -3.043 1 94.44 72 TYR A C 1
ATOM 579 O O . TYR A 1 72 ? -5.59 -6.34 -1.94 1 94.44 72 TYR A O 1
ATOM 587 N N . ILE A 1 73 ? -4.902 -6.211 -4.113 1 94.94 73 ILE A N 1
ATOM 588 C CA . ILE A 1 73 ? -3.965 -7.32 -3.975 1 94.94 73 ILE A CA 1
ATOM 589 C C . ILE A 1 73 ? -2.615 -6.797 -3.49 1 94.94 73 ILE A C 1
ATOM 591 O O . ILE A 1 73 ? -1.884 -6.156 -4.246 1 94.94 73 ILE A O 1
ATOM 595 N N . ASP A 1 74 ? -2.246 -7.16 -2.332 1 90.94 74 ASP A N 1
ATOM 596 C CA . ASP A 1 74 ? -1.079 -6.602 -1.658 1 90.94 74 ASP A CA 1
ATOM 597 C C . ASP A 1 74 ? 0.154 -7.473 -1.883 1 90.94 74 ASP A C 1
ATOM 599 O O . ASP A 1 74 ? 1.209 -6.977 -2.281 1 90.94 74 ASP A O 1
ATOM 603 N N . ASN A 1 75 ? 0.027 -8.742 -1.552 1 88.31 75 ASN A N 1
ATOM 604 C CA . ASN A 1 75 ? 1.101 -9.719 -1.695 1 88.31 75 ASN A CA 1
ATOM 605 C C . ASN A 1 75 ? 0.643 -10.945 -2.48 1 88.31 75 ASN A C 1
ATOM 607 O O . ASN A 1 75 ? -0.483 -11.414 -2.305 1 88.31 75 ASN A O 1
ATOM 611 N N . PHE A 1 76 ? 1.47 -11.352 -3.389 1 90.69 76 PHE A N 1
ATOM 612 C CA . PHE A 1 76 ? 1.211 -12.539 -4.195 1 90.69 76 PHE A CA 1
ATOM 613 C C . PHE A 1 76 ? 2.512 -13.258 -4.535 1 90.69 76 PHE A C 1
ATOM 615 O O . PHE A 1 76 ? 3.352 -12.727 -5.262 1 90.69 76 PHE A O 1
ATOM 622 N N . TRP A 1 77 ? 2.66 -14.461 -3.918 1 89.31 77 TRP A N 1
ATOM 623 C CA . TRP A 1 77 ? 3.887 -15.219 -4.137 1 89.31 77 TRP A CA 1
ATOM 624 C C . TRP A 1 77 ? 3.588 -16.719 -4.262 1 89.31 77 TRP A C 1
ATOM 626 O O . TRP A 1 77 ? 2.783 -17.25 -3.5 1 89.31 77 TRP A O 1
ATOM 636 N N . ILE A 1 78 ? 4.172 -17.312 -5.266 1 88.38 78 ILE A N 1
ATOM 637 C CA . ILE A 1 78 ? 4.16 -18.766 -5.441 1 88.38 78 ILE A CA 1
ATOM 638 C C . ILE A 1 78 ? 5.586 -19.266 -5.66 1 88.38 78 ILE A C 1
ATOM 640 O O . ILE A 1 78 ? 6.355 -18.672 -6.41 1 88.38 78 ILE A O 1
ATOM 644 N N . ASP A 1 79 ? 5.848 -20.328 -4.973 1 83.81 79 ASP A N 1
ATOM 645 C CA . ASP A 1 79 ? 7.145 -20.969 -5.184 1 83.81 79 ASP A CA 1
ATOM 646 C C . ASP A 1 79 ? 7.395 -21.234 -6.668 1 83.81 79 ASP A C 1
ATOM 648 O O . ASP A 1 79 ? 6.492 -21.672 -7.387 1 83.81 79 ASP A O 1
ATOM 652 N N . GLU A 1 80 ? 8.625 -20.969 -7.074 1 86.88 80 GLU A N 1
ATOM 653 C CA . GLU A 1 80 ? 8.984 -21.047 -8.484 1 86.88 80 GLU A CA 1
ATOM 654 C C . GLU A 1 80 ? 8.672 -22.422 -9.055 1 86.88 80 GLU A C 1
ATOM 656 O O . GLU A 1 80 ? 8.25 -22.547 -10.211 1 86.88 80 GLU A O 1
ATOM 661 N N . GLU A 1 81 ? 8.828 -23.453 -8.25 1 87 81 GLU A N 1
ATOM 662 C CA . GLU A 1 81 ? 8.617 -24.844 -8.688 1 87 81 GLU A CA 1
ATOM 663 C C . GLU A 1 81 ? 7.148 -25.109 -8.984 1 87 81 GLU A C 1
ATOM 665 O O . GLU A 1 81 ? 6.82 -26.078 -9.672 1 87 81 GLU A O 1
ATOM 670 N N . TYR A 1 82 ? 6.305 -24.25 -8.508 1 85.75 82 TYR A N 1
ATOM 671 C CA . TYR A 1 82 ? 4.875 -24.516 -8.633 1 85.75 82 TYR A CA 1
ATOM 672 C C . TYR A 1 82 ? 4.207 -23.453 -9.516 1 85.75 82 TYR A C 1
ATOM 674 O O . TYR A 1 82 ? 2.979 -23.359 -9.539 1 85.75 82 TYR A O 1
ATOM 682 N N . ARG A 1 83 ? 4.973 -22.688 -10.148 1 87.19 83 ARG A N 1
ATOM 683 C CA . ARG A 1 83 ? 4.453 -21.656 -11.047 1 87.19 83 ARG A CA 1
ATOM 684 C C . ARG A 1 83 ? 4.152 -22.25 -12.422 1 87.19 83 ARG A C 1
ATOM 686 O O . ARG A 1 83 ? 4.516 -23.391 -12.711 1 87.19 83 ARG A O 1
ATOM 693 N N . ASN A 1 84 ? 3.359 -21.516 -13.148 1 87.81 84 ASN A N 1
ATOM 694 C CA . ASN A 1 84 ? 2.99 -21.875 -14.516 1 87.81 84 ASN A CA 1
ATOM 695 C C . ASN A 1 84 ? 2.176 -23.172 -14.555 1 87.81 84 ASN A C 1
ATOM 697 O O . ASN A 1 84 ? 2.311 -23.953 -15.492 1 87.81 84 ASN A O 1
ATOM 701 N N . HIS A 1 85 ? 1.494 -23.469 -13.477 1 88.25 85 HIS A N 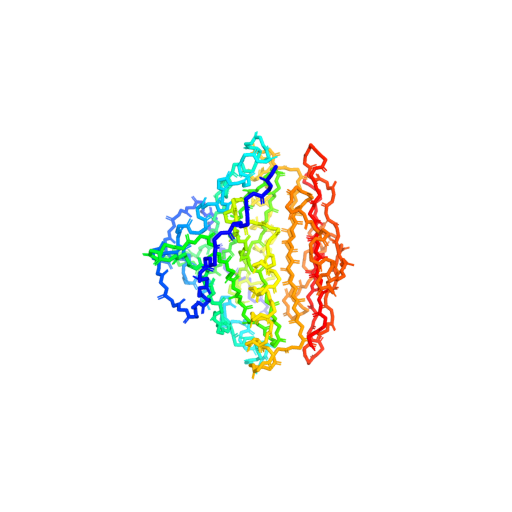1
ATOM 702 C CA . HIS A 1 85 ? 0.62 -24.641 -13.398 1 88.25 85 HIS A CA 1
ATOM 703 C C . HIS A 1 85 ? -0.829 -24.219 -13.164 1 88.25 85 HIS A C 1
ATOM 705 O O . HIS A 1 85 ? -1.672 -25.062 -12.836 1 88.25 85 HIS A O 1
ATOM 711 N N . GLY A 1 86 ? -1.076 -22.938 -13.305 1 91 86 GLY A N 1
ATOM 712 C CA . GLY A 1 86 ? -2.438 -22.453 -13.141 1 91 86 GLY A CA 1
ATOM 713 C C . GLY A 1 86 ? -2.768 -22.094 -11.703 1 91 86 GLY A C 1
ATOM 714 O O . GLY A 1 86 ? -3.859 -21.594 -11.422 1 91 86 GLY A O 1
ATOM 715 N N . ASN A 1 87 ? -1.823 -22.297 -10.812 1 87.81 87 ASN A N 1
ATOM 716 C CA . ASN A 1 87 ? -2.047 -22.016 -9.398 1 87.81 87 ASN A CA 1
ATOM 717 C C . ASN A 1 87 ? -2.295 -20.531 -9.148 1 87.81 87 ASN A C 1
ATOM 719 O O . ASN A 1 87 ? -3.16 -20.172 -8.352 1 87.81 87 ASN A O 1
ATOM 723 N N . GLY A 1 88 ? -1.511 -19.719 -9.867 1 91.31 88 GLY A N 1
ATOM 724 C CA . GLY A 1 88 ? -1.697 -18.281 -9.734 1 91.31 88 GLY A CA 1
ATOM 725 C C . GLY A 1 88 ? -3.074 -17.812 -10.172 1 91.31 88 GLY A C 1
ATOM 726 O O . GLY A 1 88 ? -3.719 -17.031 -9.477 1 91.31 88 GLY A O 1
ATOM 727 N N . LYS A 1 89 ? -3.461 -18.328 -11.266 1 93.75 89 LYS A N 1
ATOM 728 C CA . LYS A 1 89 ? -4.793 -18.031 -11.781 1 93.75 89 LYS A CA 1
ATOM 729 C C . LYS A 1 89 ? -5.875 -18.422 -10.781 1 93.75 89 LYS A C 1
ATOM 731 O O . LYS A 1 89 ? -6.797 -17.656 -10.516 1 93.75 89 LYS A O 1
ATOM 736 N N . THR A 1 90 ? -5.73 -19.547 -10.227 1 91.19 90 THR A N 1
ATOM 737 C CA . THR A 1 90 ? -6.715 -20.047 -9.281 1 91.19 90 THR A CA 1
ATOM 738 C C . THR A 1 90 ? -6.777 -19.156 -8.039 1 91.19 90 THR A C 1
ATOM 740 O O . THR A 1 90 ? -7.867 -18.828 -7.566 1 91.19 90 THR A O 1
ATOM 743 N N . LEU A 1 91 ? -5.625 -18.797 -7.516 1 90.31 91 LEU A N 1
ATOM 744 C CA . LEU A 1 91 ? -5.562 -17.969 -6.312 1 90.31 91 LEU A CA 1
ATOM 745 C C . LEU A 1 91 ? -6.23 -16.625 -6.547 1 90.31 91 LEU A C 1
ATOM 747 O O . LEU A 1 91 ? -7.059 -16.188 -5.746 1 90.31 91 LEU A O 1
ATOM 751 N N . ILE A 1 92 ? -5.879 -16 -7.676 1 94.75 92 ILE A N 1
ATOM 752 C CA . ILE A 1 92 ? -6.402 -14.656 -7.918 1 94.75 92 ILE A CA 1
ATOM 753 C C . ILE A 1 92 ? -7.906 -14.734 -8.164 1 94.75 92 ILE A C 1
ATOM 755 O O . ILE A 1 92 ? -8.664 -13.883 -7.695 1 94.75 92 ILE A O 1
ATOM 759 N N . LEU A 1 93 ? -8.398 -15.711 -8.891 1 95.31 93 LEU A N 1
ATOM 760 C CA . LEU A 1 93 ? -9.82 -15.844 -9.164 1 95.31 93 LEU A CA 1
ATOM 761 C C . LEU A 1 93 ? -10.602 -16.094 -7.879 1 95.31 93 LEU A C 1
ATOM 763 O O . LEU A 1 93 ? -11.703 -15.562 -7.707 1 95.31 93 LEU A O 1
ATOM 767 N N . GLN A 1 94 ? -10.047 -16.891 -7.043 1 91.88 94 GLN A N 1
ATOM 768 C CA . GLN A 1 94 ? -10.703 -17.141 -5.766 1 91.88 94 GLN A CA 1
ATOM 769 C C . GLN A 1 94 ? -10.766 -15.867 -4.918 1 91.88 94 GLN A C 1
ATOM 771 O O . GLN A 1 94 ? -11.789 -15.578 -4.301 1 91.88 94 GLN A O 1
ATOM 776 N N . ALA A 1 95 ? -9.656 -15.148 -4.844 1 91.94 95 ALA A N 1
ATOM 777 C CA . ALA A 1 95 ? -9.641 -13.891 -4.109 1 91.94 95 ALA A CA 1
ATOM 778 C C . ALA A 1 95 ? -10.68 -12.922 -4.66 1 91.94 95 ALA A C 1
ATOM 780 O O . ALA A 1 95 ? -11.406 -12.281 -3.895 1 91.94 95 ALA A O 1
ATOM 781 N N . GLU A 1 96 ? -10.727 -12.852 -5.973 1 95.75 96 GLU A N 1
ATOM 782 C CA . GLU A 1 96 ? -11.703 -11.984 -6.629 1 95.75 96 GLU A CA 1
ATOM 783 C C . GLU A 1 96 ? -13.133 -12.406 -6.297 1 95.75 96 GLU A C 1
ATOM 785 O O . GLU A 1 96 ? -13.992 -11.555 -6.059 1 95.75 96 GLU A O 1
ATOM 790 N N . SER A 1 97 ? -13.352 -13.664 -6.312 1 94.88 97 SER A N 1
ATOM 791 C CA . SER A 1 97 ? -14.68 -14.18 -6.02 1 94.88 97 SER A CA 1
ATOM 792 C C . SER A 1 97 ? -15.117 -13.82 -4.602 1 94.88 97 SER A C 1
ATOM 794 O O . SER A 1 97 ? -16.234 -13.336 -4.395 1 94.88 97 SER A O 1
ATOM 796 N N . ILE A 1 98 ? -14.258 -14.086 -3.656 1 89.94 98 ILE A N 1
ATOM 797 C CA . ILE A 1 98 ? -14.539 -13.758 -2.264 1 89.94 98 ILE A CA 1
ATOM 798 C C . ILE A 1 98 ? -14.828 -12.266 -2.137 1 89.94 98 ILE A C 1
ATOM 800 O O . ILE A 1 98 ? -15.789 -11.859 -1.486 1 89.94 98 ILE A O 1
ATOM 804 N N . ALA A 1 99 ? -14 -11.477 -2.771 1 91.81 99 ALA A N 1
ATOM 805 C CA . ALA A 1 99 ? -14.164 -10.023 -2.719 1 91.81 99 ALA A CA 1
ATOM 806 C C . ALA A 1 99 ? -15.492 -9.602 -3.338 1 91.81 99 ALA A C 1
ATOM 808 O O . ALA A 1 99 ? -16.188 -8.742 -2.793 1 91.81 99 ALA A O 1
ATOM 809 N N . SER A 1 100 ? -15.82 -10.211 -4.465 1 94.38 100 SER A N 1
ATOM 810 C CA . SER A 1 100 ? -17.078 -9.898 -5.141 1 94.38 100 SER A CA 1
ATOM 811 C C . SER A 1 100 ? -18.266 -10.234 -4.258 1 94.38 100 SER A C 1
ATOM 813 O O . SER A 1 100 ? -19.234 -9.469 -4.195 1 94.38 100 SER A O 1
ATOM 815 N N . ASP A 1 101 ? -18.156 -11.297 -3.633 1 90.94 101 ASP A N 1
ATOM 816 C CA . ASP A 1 101 ? -19.219 -11.719 -2.725 1 90.94 101 ASP A CA 1
ATOM 817 C C . ASP A 1 101 ? -19.391 -10.734 -1.571 1 90.94 101 ASP A C 1
ATOM 819 O O . ASP A 1 101 ? -20.484 -10.586 -1.026 1 90.94 101 ASP A O 1
ATOM 823 N N . MET A 1 102 ? -18.312 -10.117 -1.299 1 86.06 102 MET A N 1
ATOM 824 C CA . MET A 1 102 ? -18.328 -9.125 -0.227 1 86.06 102 MET A CA 1
ATOM 825 C C . MET A 1 102 ? -18.812 -7.777 -0.74 1 86.06 102 MET A C 1
ATOM 827 O O . MET A 1 102 ? -18.953 -6.824 0.033 1 86.06 102 MET A O 1
ATOM 831 N N . GLY A 1 103 ? -18.953 -7.703 -2.021 1 89.44 103 GLY A N 1
ATOM 832 C CA . GLY A 1 103 ? -19.516 -6.484 -2.578 1 89.44 103 GLY A CA 1
ATOM 833 C C . GLY A 1 103 ? -18.516 -5.668 -3.371 1 89.44 103 GLY A C 1
ATOM 834 O O . GLY A 1 103 ? -18.859 -4.621 -3.922 1 89.44 103 GLY A O 1
ATOM 835 N N . CYS A 1 104 ? -17.297 -6.133 -3.43 1 91.81 104 CYS A N 1
ATOM 836 C CA . CYS A 1 104 ? -16.281 -5.418 -4.199 1 91.81 104 CYS A CA 1
ATOM 837 C C . CYS A 1 104 ? -16.625 -5.426 -5.684 1 91.81 104 CYS A C 1
ATOM 839 O O . CYS A 1 104 ? -17.078 -6.438 -6.219 1 91.81 104 CYS A O 1
ATOM 841 N N . LYS A 1 105 ? -16.344 -4.293 -6.352 1 93.88 105 LYS A N 1
ATOM 842 C CA . LYS A 1 105 ? -16.656 -4.148 -7.77 1 93.88 105 LYS A CA 1
ATOM 843 C C . LYS A 1 105 ? -15.383 -3.938 -8.594 1 93.88 105 LYS A C 1
ATOM 845 O O . LYS A 1 105 ? -15.406 -4.031 -9.82 1 93.88 105 LYS A O 1
ATOM 850 N N . LEU A 1 106 ? -14.375 -3.633 -7.855 1 95.38 106 LEU A N 1
ATOM 851 C CA . LEU A 1 106 ? -13.094 -3.318 -8.477 1 95.38 106 LEU A CA 1
ATOM 852 C C . LEU A 1 106 ? -11.945 -4.027 -7.762 1 95.38 106 LEU A C 1
ATOM 854 O O . LEU A 1 106 ? -12.016 -4.258 -6.551 1 95.38 106 LEU A O 1
ATOM 858 N N . ALA A 1 107 ? -10.977 -4.414 -8.516 1 96.81 107 ALA A N 1
ATOM 859 C CA . ALA A 1 107 ? -9.703 -4.902 -7.988 1 96.81 107 ALA A CA 1
ATOM 860 C C . ALA A 1 107 ? -8.531 -4.117 -8.562 1 96.81 107 ALA A C 1
ATOM 862 O O . ALA A 1 107 ? -8.57 -3.699 -9.727 1 96.81 107 ALA A O 1
ATOM 863 N N . HIS A 1 108 ? -7.621 -3.859 -7.762 1 97.19 108 HIS A N 1
ATOM 864 C CA . HIS A 1 108 ? -6.418 -3.234 -8.289 1 97.19 108 HIS A CA 1
ATOM 865 C C . HIS A 1 108 ? -5.176 -3.691 -7.531 1 97.19 108 HIS A C 1
ATOM 867 O O . HIS A 1 108 ? -5.289 -4.285 -6.457 1 97.19 108 HIS A O 1
ATOM 873 N N . THR A 1 109 ? -4.062 -3.539 -8.156 1 97 109 THR A N 1
ATOM 874 C CA . THR A 1 109 ? -2.754 -3.879 -7.602 1 97 109 THR A CA 1
ATOM 875 C C . THR A 1 109 ? -1.648 -3.109 -8.32 1 97 109 THR A C 1
ATOM 877 O O . THR A 1 109 ? -1.926 -2.254 -9.156 1 97 109 THR A O 1
ATOM 880 N N . SER A 1 110 ? -0.488 -3.264 -7.828 1 96.06 110 SER A N 1
ATOM 881 C CA . SER A 1 110 ? 0.706 -2.809 -8.531 1 96.06 110 SER A CA 1
ATOM 882 C C . SER A 1 110 ? 1.789 -3.883 -8.531 1 96.06 110 SER A C 1
ATOM 884 O O . SER A 1 110 ? 1.821 -4.738 -7.648 1 96.06 110 SER A O 1
ATOM 886 N N . THR A 1 111 ? 2.539 -3.924 -9.609 1 93.12 111 THR A N 1
ATOM 887 C CA . THR A 1 111 ? 3.621 -4.895 -9.742 1 93.12 111 THR A CA 1
ATOM 888 C C . THR A 1 111 ? 4.789 -4.297 -10.523 1 93.12 111 THR A C 1
ATOM 890 O O . THR A 1 111 ? 4.617 -3.318 -11.25 1 93.12 111 THR A O 1
ATOM 893 N N . PHE A 1 112 ? 5.887 -4.902 -10.328 1 89.44 112 PHE A N 1
ATOM 894 C CA . PHE A 1 112 ? 7.082 -4.398 -11 1 89.44 112 PHE A CA 1
ATOM 895 C C . PHE A 1 112 ? 7.344 -5.164 -12.289 1 89.44 112 PHE A C 1
ATOM 897 O O . PHE A 1 112 ? 6.789 -6.246 -12.5 1 89.44 112 PHE A O 1
ATOM 904 N N . SER A 1 113 ? 8.156 -4.555 -13.141 1 90.62 113 SER A N 1
ATOM 905 C CA . SER A 1 113 ? 8.469 -5.105 -14.453 1 90.62 113 SER A CA 1
ATOM 906 C C . SER A 1 113 ? 9.078 -6.496 -14.336 1 90.62 113 SER A C 1
ATOM 908 O O . SER A 1 113 ? 8.906 -7.332 -15.227 1 90.62 113 SER A O 1
ATOM 910 N N . TYR A 1 114 ? 9.758 -6.77 -13.258 1 85.31 114 TYR A N 1
ATOM 911 C CA . TYR A 1 114 ? 10.438 -8.047 -13.102 1 85.31 114 TYR A CA 1
ATOM 912 C C . TYR A 1 114 ? 9.523 -9.078 -12.445 1 85.31 114 TYR A C 1
ATOM 914 O O . TYR A 1 114 ? 9.922 -10.227 -12.242 1 85.31 114 TYR A O 1
ATOM 922 N N . GLN A 1 115 ? 8.258 -8.656 -12.117 1 87.12 115 GLN A N 1
ATOM 923 C CA . GLN A 1 115 ? 7.324 -9.531 -11.414 1 87.12 115 GLN A CA 1
ATOM 924 C C . GLN A 1 115 ? 6.211 -10.008 -12.344 1 87.12 115 GLN A C 1
ATOM 926 O O . GLN A 1 115 ? 5.098 -10.289 -11.898 1 87.12 115 GLN A O 1
ATOM 931 N N . ALA A 1 116 ? 6.375 -9.93 -13.688 1 85.88 116 ALA A N 1
ATOM 932 C CA . ALA A 1 116 ? 5.484 -10.484 -14.703 1 85.88 116 ALA A CA 1
ATOM 933 C C . ALA A 1 116 ? 4.152 -9.75 -14.727 1 85.88 116 ALA A C 1
ATOM 935 O O . ALA A 1 116 ? 3.096 -10.352 -14.531 1 85.88 116 ALA A O 1
ATOM 936 N N . PRO A 1 117 ? 4.188 -8.453 -15.023 1 93.94 117 PRO A N 1
ATOM 937 C CA . PRO A 1 117 ? 2.934 -7.707 -15.148 1 93.94 117 PRO A CA 1
ATOM 938 C C . PRO A 1 117 ? 1.986 -8.312 -16.188 1 93.94 117 PRO A C 1
ATOM 940 O O . PRO A 1 117 ? 0.769 -8.141 -16.094 1 93.94 117 PRO A O 1
ATOM 943 N N . GLU A 1 118 ? 2.471 -9.047 -17.094 1 95 118 GLU A N 1
ATOM 944 C CA . GLU A 1 118 ? 1.667 -9.68 -18.141 1 95 118 GLU A CA 1
ATOM 945 C C . GLU A 1 118 ? 0.708 -10.711 -17.547 1 95 118 GLU A C 1
ATOM 947 O O . GLU A 1 118 ? -0.347 -10.984 -18.109 1 95 118 GLU A O 1
ATOM 952 N N . PHE A 1 119 ? 1.124 -11.305 -16.438 1 95.12 119 PHE A N 1
ATOM 953 C CA . PHE A 1 119 ? 0.238 -12.242 -15.758 1 95.12 119 PHE A CA 1
ATOM 954 C C . PHE A 1 119 ? -1.098 -11.586 -15.43 1 95.12 119 PHE A C 1
ATOM 956 O O . PHE A 1 119 ? -2.158 -12.133 -15.734 1 95.12 119 PHE A O 1
ATOM 963 N N . TYR A 1 120 ? -1.044 -10.406 -14.852 1 97.62 120 TYR A N 1
ATOM 964 C CA . TYR A 1 120 ? -2.252 -9.695 -14.453 1 97.62 120 TYR A CA 1
ATOM 965 C C . TYR A 1 120 ? -3.07 -9.273 -15.664 1 97.62 120 TYR A C 1
ATOM 967 O O . TYR A 1 120 ? -4.301 -9.305 -15.633 1 97.62 120 TYR A O 1
ATOM 975 N N . GLN A 1 121 ? -2.391 -8.875 -16.688 1 97.5 121 GLN A N 1
ATOM 976 C CA . GLN A 1 121 ? -3.098 -8.508 -17.906 1 97.5 121 GLN A CA 1
ATOM 977 C C . GLN A 1 121 ? -3.854 -9.695 -18.5 1 97.5 121 GLN A C 1
ATOM 979 O O . GLN A 1 121 ? -4.992 -9.555 -18.953 1 97.5 121 GLN A O 1
ATOM 984 N N . LYS A 1 122 ? -3.271 -10.852 -18.469 1 96.69 122 LYS A N 1
ATOM 985 C CA . LYS A 1 122 ? -3.936 -12.078 -18.906 1 96.69 122 LYS A CA 1
ATOM 986 C C . LYS A 1 122 ? -5.148 -12.391 -18.031 1 96.69 122 LYS A C 1
ATOM 988 O O . LYS A 1 122 ? -6.109 -13.008 -18.5 1 96.69 122 LYS A O 1
ATOM 993 N N . MET A 1 123 ? -5.062 -11.953 -16.797 1 96.69 123 MET A N 1
ATOM 994 C CA . MET A 1 123 ? -6.16 -12.18 -15.859 1 96.69 123 MET A CA 1
ATOM 995 C C . MET A 1 123 ? -7.234 -11.109 -16.016 1 96.69 123 MET A C 1
ATOM 997 O O . MET A 1 123 ? -8.188 -11.062 -15.242 1 96.69 123 MET A O 1
ATOM 1001 N N . GLY A 1 124 ? -7.102 -10.203 -16.938 1 98 124 GLY A N 1
ATOM 1002 C CA . GLY A 1 124 ? -8.133 -9.219 -17.234 1 98 124 GLY A CA 1
ATOM 1003 C C . GLY A 1 124 ? -7.844 -7.855 -16.625 1 98 124 GLY A C 1
ATOM 1004 O O . GLY A 1 124 ? -8.672 -6.945 -16.719 1 98 124 GLY A O 1
ATOM 1005 N N . TYR A 1 125 ? -6.645 -7.688 -16.047 1 98.31 125 TYR A N 1
ATOM 1006 C CA . TYR A 1 125 ? -6.273 -6.391 -15.492 1 98.31 125 TYR A CA 1
ATOM 1007 C C . TYR A 1 125 ? -5.754 -5.465 -16.594 1 98.31 125 TYR A C 1
ATOM 1009 O O . TYR A 1 125 ? -5.074 -5.906 -17.516 1 98.31 125 TYR A O 1
ATOM 1017 N N . GLU A 1 126 ? -6.043 -4.188 -16.438 1 98.19 126 GLU A N 1
ATOM 1018 C CA . GLU A 1 126 ? -5.551 -3.158 -17.344 1 98.19 126 GLU A CA 1
ATOM 1019 C C . GLU A 1 126 ? -4.645 -2.168 -16.625 1 98.19 126 GLU A C 1
ATOM 1021 O O . GLU A 1 126 ? -4.914 -1.795 -15.477 1 98.19 126 GLU A O 1
ATOM 1026 N N . VAL A 1 127 ? -3.627 -1.709 -17.328 1 97.75 127 VAL A N 1
ATOM 1027 C CA . VAL A 1 127 ? -2.705 -0.735 -16.75 1 97.75 127 VAL A CA 1
ATOM 1028 C C . VAL A 1 127 ? -3.355 0.646 -16.734 1 97.75 127 VAL A C 1
ATOM 1030 O O . VAL A 1 127 ? -3.844 1.122 -17.766 1 97.75 127 VAL A O 1
ATOM 1033 N N . PHE A 1 128 ? -3.375 1.25 -15.523 1 97.25 128 PHE A N 1
ATOM 1034 C CA . PHE A 1 128 ? -3.959 2.584 -15.445 1 97.25 128 PHE A CA 1
ATOM 1035 C C . PHE A 1 128 ? -2.926 3.602 -14.977 1 97.25 128 PHE A C 1
ATOM 1037 O O . PHE A 1 128 ? -3.207 4.801 -14.93 1 97.25 128 PHE A O 1
ATOM 1044 N N . GLY A 1 129 ? -1.744 3.16 -14.68 1 96.5 129 GLY A N 1
ATOM 1045 C CA . GLY A 1 129 ? -0.627 3.998 -14.273 1 96.5 129 GLY A CA 1
ATOM 1046 C C . GLY A 1 129 ? 0.717 3.307 -14.406 1 96.5 129 GLY A C 1
ATOM 1047 O O . GLY A 1 129 ? 0.804 2.082 -14.297 1 96.5 129 GLY A O 1
ATOM 1048 N N . ILE A 1 130 ? 1.711 4.121 -14.695 1 96.5 130 ILE A N 1
ATOM 1049 C CA . ILE A 1 130 ? 3.068 3.609 -14.844 1 96.5 130 ILE A CA 1
ATOM 1050 C C . ILE A 1 130 ? 4.055 4.539 -14.141 1 96.5 130 ILE A C 1
ATOM 1052 O O . ILE A 1 130 ? 3.957 5.762 -14.266 1 96.5 130 ILE A O 1
ATOM 1056 N N . LEU A 1 131 ? 4.875 3.953 -13.32 1 94.62 131 LEU A N 1
ATOM 1057 C CA . LEU A 1 131 ? 6.051 4.633 -12.789 1 94.62 131 LEU A CA 1
ATOM 1058 C C . LEU A 1 131 ? 7.328 4.031 -13.367 1 94.62 131 LEU A C 1
ATOM 1060 O O . LEU A 1 131 ? 7.727 2.926 -12.992 1 94.62 131 LEU A O 1
ATOM 1064 N N . ASP A 1 132 ? 7.957 4.734 -14.25 1 92.38 132 ASP A N 1
ATOM 1065 C CA . ASP A 1 132 ? 9.094 4.172 -14.977 1 92.38 132 ASP A CA 1
ATOM 1066 C C . ASP A 1 132 ? 10.383 4.926 -14.648 1 92.38 132 ASP A C 1
ATOM 1068 O O . ASP A 1 132 ? 11.344 4.875 -15.414 1 92.38 132 ASP A O 1
ATOM 1072 N N . GLU A 1 133 ? 10.461 5.512 -13.562 1 89.75 133 GLU A N 1
ATOM 1073 C CA . GLU A 1 133 ? 11.617 6.332 -13.227 1 89.75 133 GLU A CA 1
ATOM 1074 C C . GLU A 1 133 ? 12.484 5.656 -12.172 1 89.75 133 GLU A C 1
ATOM 1076 O O . GLU A 1 133 ? 13.391 6.281 -11.617 1 89.75 133 GLU A O 1
ATOM 1081 N N . TYR A 1 134 ? 12.234 4.402 -11.875 1 85.56 134 TYR A N 1
ATOM 1082 C CA . TYR A 1 134 ? 13.094 3.645 -10.969 1 85.56 134 TYR A CA 1
ATOM 1083 C C . TYR A 1 134 ? 14.469 3.424 -11.586 1 85.56 134 TYR A C 1
ATOM 1085 O O . TYR A 1 134 ? 14.625 3.439 -12.805 1 85.56 134 TYR A O 1
ATOM 1093 N N . PRO A 1 135 ? 15.391 3.266 -10.719 1 82.44 135 PRO A N 1
ATOM 1094 C CA . PRO A 1 135 ? 16.719 2.922 -11.242 1 82.44 135 PRO A CA 1
ATOM 1095 C C . PRO A 1 135 ? 16.734 1.587 -11.984 1 82.44 135 PRO A C 1
ATOM 1097 O O . PRO A 1 135 ? 15.828 0.762 -11.797 1 82.44 135 PRO A O 1
ATOM 1100 N N . GLU A 1 136 ? 17.734 1.351 -12.922 1 82.31 136 GLU A N 1
ATOM 1101 C CA . GLU A 1 136 ? 18.016 0.097 -13.617 1 82.31 136 GLU A CA 1
ATOM 1102 C C . GLU A 1 136 ? 16.875 -0.287 -14.547 1 82.31 136 GLU A C 1
ATOM 1104 O O . GLU A 1 136 ? 16.656 -1.471 -14.812 1 82.31 136 GLU A O 1
ATOM 1109 N N . GLY A 1 137 ? 16.062 0.692 -14.859 1 86.38 137 GLY A N 1
ATOM 1110 C CA . GLY A 1 137 ? 15.008 0.442 -15.828 1 86.38 137 GLY A CA 1
ATOM 1111 C C . GLY A 1 137 ? 13.805 -0.267 -15.234 1 86.38 137 GLY A C 1
ATOM 1112 O O . GLY A 1 137 ? 12.953 -0.767 -15.961 1 86.38 137 GLY A O 1
ATOM 1113 N N . ILE A 1 138 ? 13.797 -0.342 -13.914 1 87.19 138 ILE A N 1
ATOM 1114 C CA . ILE A 1 138 ? 12.664 -0.961 -13.227 1 87.19 138 ILE A CA 1
ATOM 1115 C C . ILE A 1 138 ? 11.422 -0.099 -13.406 1 87.19 138 ILE A C 1
ATOM 1117 O O . ILE A 1 138 ? 11.484 1.129 -13.312 1 87.19 138 ILE A O 1
ATOM 1121 N N . VAL A 1 139 ? 10.328 -0.772 -13.805 1 92.69 139 VAL A N 1
ATOM 1122 C CA . VAL A 1 139 ? 9.047 -0.103 -14.023 1 92.69 139 VAL A CA 1
ATOM 1123 C C . VAL A 1 139 ? 7.992 -0.684 -13.078 1 92.69 139 VAL A C 1
ATOM 1125 O O . VAL A 1 139 ? 7.922 -1.901 -12.898 1 92.69 139 VAL A O 1
ATOM 1128 N N . GLN A 1 140 ? 7.312 0.184 -12.422 1 94.25 140 GLN A N 1
ATOM 1129 C CA . GLN A 1 140 ? 6.156 -0.254 -11.648 1 94.25 140 GLN A CA 1
ATOM 1130 C C . GLN A 1 140 ? 4.859 -0.009 -12.414 1 94.25 140 GLN A C 1
ATOM 1132 O O . GLN A 1 140 ? 4.605 1.106 -12.875 1 94.25 140 GLN A O 1
ATOM 1137 N N . TYR A 1 141 ? 4.07 -1.039 -12.531 1 96.75 141 TYR A N 1
ATOM 1138 C CA . TYR A 1 141 ? 2.785 -0.975 -13.211 1 96.75 141 TYR A CA 1
ATOM 1139 C C . TYR A 1 141 ? 1.635 -0.979 -12.211 1 96.75 141 TYR A C 1
ATOM 1141 O O . TYR A 1 141 ? 1.636 -1.761 -11.258 1 96.75 141 TYR A O 1
ATOM 1149 N N . PHE A 1 142 ? 0.74 -0.089 -12.422 1 97.75 142 PHE A N 1
ATOM 1150 C CA . PHE A 1 142 ? -0.505 -0.063 -11.664 1 97.75 142 PHE A CA 1
ATOM 1151 C C . PHE A 1 142 ? -1.664 -0.582 -12.508 1 97.75 142 PHE A C 1
ATOM 1153 O O . PHE A 1 142 ? -1.912 -0.081 -13.609 1 97.75 142 PHE A O 1
ATOM 1160 N N . LEU A 1 143 ? -2.32 -1.591 -11.969 1 98.38 143 LEU A N 1
ATOM 1161 C CA . LEU A 1 143 ? -3.295 -2.322 -12.773 1 98.38 143 LEU A CA 1
ATOM 1162 C C . LEU A 1 143 ? -4.633 -2.416 -12.047 1 98.38 143 LEU A C 1
ATOM 1164 O O . LEU A 1 143 ? -4.676 -2.488 -10.82 1 98.38 143 LEU A O 1
ATOM 1168 N N . LYS A 1 144 ? -5.703 -2.453 -12.828 1 98.06 144 LYS A N 1
ATOM 1169 C CA . LYS A 1 144 ? -7.047 -2.57 -12.273 1 98.06 144 LYS A CA 1
ATOM 1170 C C . LYS A 1 144 ? -7.898 -3.537 -13.086 1 98.06 144 LYS A C 1
ATOM 1172 O O . LYS A 1 144 ? -7.574 -3.834 -14.242 1 98.06 144 LYS A O 1
ATOM 1177 N N . LYS A 1 145 ? -8.914 -4.043 -12.484 1 97.88 145 LYS A N 1
ATOM 1178 C CA . LYS A 1 145 ? -9.875 -4.941 -13.117 1 97.88 145 LYS A CA 1
ATOM 1179 C C . LYS A 1 145 ? -11.266 -4.754 -12.523 1 97.88 145 LYS A C 1
ATOM 1181 O O . LYS A 1 145 ? -11.43 -4.699 -11.305 1 97.88 145 LYS A O 1
ATOM 1186 N N . LYS A 1 146 ? -12.203 -4.598 -13.445 1 96.44 146 LYS A N 1
ATOM 1187 C CA . LYS A 1 146 ? -13.586 -4.633 -12.984 1 96.44 146 LYS A CA 1
ATOM 1188 C C . LYS A 1 146 ? -14.016 -6.055 -12.625 1 96.44 146 LYS A C 1
ATOM 1190 O O . LYS A 1 146 ? -13.75 -6.996 -13.383 1 96.44 146 LYS A O 1
ATOM 1195 N N . LEU A 1 147 ? -14.555 -6.164 -11.422 1 94.88 147 LEU A N 1
ATOM 1196 C CA . LEU A 1 147 ? -14.953 -7.492 -10.977 1 94.88 147 LEU A CA 1
ATOM 1197 C C . LEU A 1 147 ? -16.391 -7.797 -11.383 1 94.88 147 LEU A C 1
ATOM 1199 O O . LEU A 1 147 ? -17.203 -6.883 -11.523 1 94.88 147 LEU A O 1
ATOM 1203 N N . MET B 1 1 ? 11.312 -36.156 -21.625 1 29.75 1 MET B N 1
ATOM 1204 C CA . MET B 1 1 ? 10.234 -37 -21.109 1 29.75 1 MET B CA 1
ATOM 1205 C C . MET B 1 1 ? 9.539 -36.312 -19.922 1 29.75 1 MET B C 1
ATOM 1207 O O . MET B 1 1 ? 10.125 -36.156 -18.859 1 29.75 1 MET B O 1
ATOM 1211 N N . ASN B 1 2 ? 8.75 -35.125 -19.938 1 32.75 2 ASN B N 1
ATOM 1212 C CA . ASN B 1 2 ? 8.367 -34 -19.094 1 32.75 2 ASN B CA 1
ATOM 1213 C C . ASN B 1 2 ? 7.5 -34.438 -17.922 1 32.75 2 ASN B C 1
ATOM 1215 O O . ASN B 1 2 ? 6.406 -34.969 -18.125 1 32.75 2 ASN B O 1
ATOM 1219 N N . GLN B 1 3 ? 8.125 -34.969 -16.891 1 36.38 3 GLN B N 1
ATOM 1220 C CA . GLN B 1 3 ? 7.457 -35.75 -15.844 1 36.38 3 GLN B CA 1
ATOM 1221 C C . GLN B 1 3 ? 6.156 -35.062 -15.414 1 36.38 3 GLN B C 1
ATOM 1223 O O . GLN B 1 3 ? 6.102 -33.844 -15.273 1 36.38 3 GLN B O 1
ATOM 1228 N N . PRO B 1 4 ? 4.98 -35.625 -15.625 1 37.31 4 PRO B N 1
ATOM 1229 C CA . PRO B 1 4 ? 3.637 -35.188 -15.25 1 37.31 4 PRO B CA 1
ATOM 1230 C C . PRO B 1 4 ? 3.572 -34.656 -13.82 1 37.31 4 PRO B C 1
ATOM 1232 O O . PRO B 1 4 ? 3.945 -35.344 -12.875 1 37.31 4 PRO B O 1
ATOM 1235 N N . HIS B 1 5 ? 4.18 -33.594 -13.461 1 39.22 5 HIS B N 1
ATOM 1236 C CA . HIS B 1 5 ? 4.266 -33.188 -12.062 1 39.22 5 HIS B CA 1
ATOM 1237 C C . HIS B 1 5 ? 3.049 -33.656 -11.273 1 39.22 5 HIS B C 1
ATOM 1239 O O . HIS B 1 5 ? 1.924 -33.625 -11.773 1 39.22 5 HIS B O 1
ATOM 1245 N N . GLN B 1 6 ? 3.129 -34.469 -10.266 1 37.78 6 GLN B N 1
ATOM 1246 C CA . GLN B 1 6 ? 2.252 -35.125 -9.305 1 37.78 6 GLN B CA 1
ATOM 1247 C C . GLN B 1 6 ? 1.095 -34.219 -8.898 1 37.78 6 GLN B C 1
ATOM 1249 O O . GLN B 1 6 ? 1.214 -33 -8.945 1 37.78 6 GLN B O 1
ATOM 1254 N N . ASP B 1 7 ? -0.129 -34.688 -8.789 1 40.19 7 ASP B N 1
ATOM 1255 C CA . ASP B 1 7 ? -1.47 -34.25 -8.406 1 40.19 7 ASP B CA 1
ATOM 1256 C C . ASP B 1 7 ? -1.429 -33.375 -7.164 1 40.19 7 ASP B C 1
ATOM 1258 O O . ASP B 1 7 ? -1.503 -33.875 -6.039 1 40.19 7 ASP B O 1
ATOM 1262 N N . VAL B 1 8 ? -0.344 -32.656 -6.98 1 44.66 8 VAL B N 1
ATOM 1263 C CA . VAL B 1 8 ? -0.219 -31.906 -5.73 1 44.66 8 VAL B CA 1
ATOM 1264 C C . VAL B 1 8 ? -1.56 -31.281 -5.371 1 44.66 8 VAL B C 1
ATOM 1266 O O . VAL B 1 8 ? -2.115 -30.5 -6.156 1 44.66 8 VAL B O 1
ATOM 1269 N N . GLU B 1 9 ? -2.262 -32.094 -4.621 1 54.28 9 GLU B N 1
ATOM 1270 C CA . GLU B 1 9 ? -3.516 -31.594 -4.066 1 54.28 9 GLU B CA 1
ATOM 1271 C C . GLU B 1 9 ? -3.324 -30.219 -3.424 1 54.28 9 GLU B C 1
ATOM 1273 O O . GLU B 1 9 ? -2.6 -30.078 -2.438 1 54.28 9 GLU B O 1
ATOM 1278 N N . LEU B 1 10 ? -3.223 -29.297 -4.148 1 58.91 10 LEU B N 1
ATOM 1279 C CA . LEU B 1 10 ? -3.164 -27.922 -3.639 1 58.91 10 LEU B CA 1
ATOM 1280 C C . LEU B 1 10 ? -4.527 -27.484 -3.121 1 58.91 10 LEU B C 1
ATOM 1282 O O . LEU B 1 10 ? -5.559 -27.797 -3.717 1 58.91 10 LEU B O 1
ATOM 1286 N N . GLU B 1 11 ? -4.441 -27.203 -1.746 1 66.25 11 GLU B N 1
ATOM 1287 C CA . GLU B 1 11 ? -5.656 -26.641 -1.159 1 66.25 11 GLU B CA 1
ATOM 1288 C C . GLU B 1 11 ? -5.516 -25.141 -0.912 1 66.25 11 GLU B C 1
ATOM 1290 O O . GLU B 1 11 ? -4.461 -24.688 -0.474 1 66.25 11 GLU B O 1
ATOM 1295 N N . ILE B 1 12 ? -6.414 -24.406 -1.398 1 60.62 12 ILE B N 1
ATOM 1296 C CA . ILE B 1 12 ? -6.512 -22.984 -1.069 1 60.62 12 ILE B CA 1
ATOM 1297 C C . ILE B 1 12 ? -7.301 -22.812 0.227 1 60.62 12 ILE B C 1
ATOM 1299 O O . ILE B 1 12 ? -8.438 -23.281 0.339 1 60.62 12 ILE B O 1
ATOM 1303 N N . VAL B 1 13 ? -6.629 -22.344 1.202 1 63.03 13 VAL B N 1
ATOM 1304 C CA . VAL B 1 13 ? -7.27 -22.172 2.5 1 63.03 13 VAL B CA 1
ATOM 1305 C C . VAL B 1 13 ? -7.367 -20.672 2.828 1 63.03 13 VAL B C 1
ATOM 1307 O O . VAL B 1 13 ? -6.406 -19.922 2.631 1 63.03 13 VAL B O 1
ATOM 1310 N N . TYR B 1 14 ? -8.562 -20.234 3.102 1 66.38 14 TYR B N 1
ATOM 1311 C CA . TYR B 1 14 ? -8.828 -18.906 3.611 1 66.38 14 TYR B CA 1
ATOM 1312 C C . TYR B 1 14 ? -8.648 -18.844 5.125 1 66.38 14 TYR B C 1
ATOM 1314 O O . TYR B 1 14 ? -9.477 -19.359 5.875 1 66.38 14 TYR B O 1
ATOM 1322 N N . GLU B 1 15 ? -7.465 -18.531 5.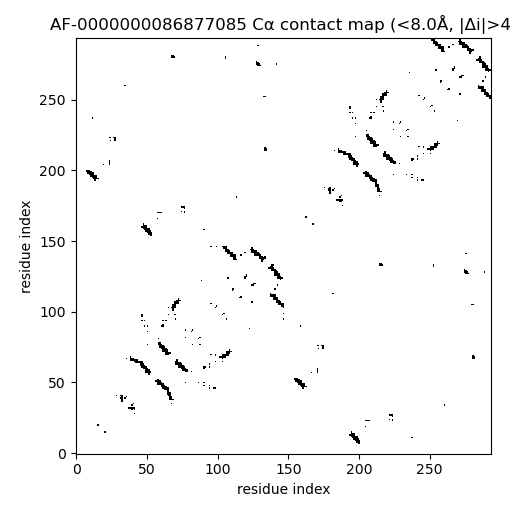586 1 64.25 15 GLU B N 1
ATOM 1323 C CA . GLU B 1 15 ? -7.207 -18.531 7.023 1 64.25 15 GLU B CA 1
ATOM 1324 C C . GLU B 1 15 ? -6.277 -17.391 7.418 1 64.25 15 GLU B C 1
ATOM 1326 O O . GLU B 1 15 ? -5.602 -16.812 6.566 1 64.25 15 GLU B O 1
ATOM 1331 N N . ASP B 1 16 ? -6.43 -16.984 8.68 1 58.97 16 ASP B N 1
ATOM 1332 C CA . ASP B 1 16 ? -5.465 -16.078 9.289 1 58.97 16 ASP B CA 1
ATOM 1333 C C . ASP B 1 16 ? -4.41 -16.844 10.086 1 58.97 16 ASP B C 1
ATOM 1335 O O . ASP B 1 16 ? -4.707 -17.406 11.148 1 58.97 16 ASP B O 1
ATOM 1339 N N . HIS B 1 17 ? -3.324 -17.172 9.383 1 67.31 17 HIS B N 1
ATOM 1340 C CA . HIS B 1 17 ? -2.188 -17.812 10.047 1 67.31 17 HIS B CA 1
ATOM 1341 C C . HIS B 1 17 ? -0.954 -16.906 9.992 1 67.31 17 HIS B C 1
ATOM 1343 O O . HIS B 1 17 ? -0.305 -16.797 8.953 1 67.31 17 HIS B O 1
ATOM 1349 N N . ASP B 1 18 ? -0.551 -16.406 11.148 1 73.94 18 ASP B N 1
ATOM 1350 C CA . ASP B 1 18 ? 0.477 -15.383 11.242 1 73.94 18 ASP B CA 1
ATOM 1351 C C . ASP B 1 18 ? 1.821 -15.898 10.734 1 73.94 18 ASP B C 1
ATOM 1353 O O . ASP B 1 18 ? 2.506 -15.211 9.977 1 73.94 18 ASP B O 1
ATOM 1357 N N . GLU B 1 19 ? 2.123 -17.156 11.102 1 69.25 19 GLU B N 1
ATOM 1358 C CA . GLU B 1 19 ? 3.434 -17.672 10.719 1 69.25 19 GLU B CA 1
ATOM 1359 C C . GLU B 1 19 ? 3.525 -17.891 9.211 1 69.25 19 GLU B C 1
ATOM 1361 O O . GLU B 1 19 ? 4.535 -17.547 8.586 1 69.25 19 GLU B O 1
ATOM 1366 N N . ASP B 1 20 ? 2.521 -18.5 8.656 1 71.94 20 ASP B N 1
ATOM 1367 C CA . ASP B 1 20 ? 2.5 -18.75 7.223 1 71.94 20 ASP B CA 1
ATOM 1368 C C . ASP B 1 20 ? 2.459 -17.438 6.441 1 71.94 20 ASP B C 1
ATOM 1370 O O . ASP B 1 20 ? 3.078 -17.312 5.383 1 71.94 20 ASP B O 1
ATOM 1374 N N . TYR B 1 21 ? 1.68 -16.562 7.039 1 76.75 21 TYR B N 1
ATOM 1375 C CA . TYR B 1 21 ? 1.626 -15.234 6.445 1 76.75 21 TYR B CA 1
ATOM 1376 C C . TYR B 1 21 ? 3.016 -14.609 6.371 1 76.75 21 TYR B C 1
ATOM 1378 O O . TYR B 1 21 ? 3.443 -14.156 5.309 1 76.75 21 TYR B O 1
ATOM 1386 N N . LYS B 1 22 ? 3.76 -14.617 7.422 1 76.69 22 LYS B N 1
ATOM 1387 C CA . LYS B 1 22 ? 5.102 -14.055 7.492 1 76.69 22 LYS B CA 1
ATOM 1388 C C . LYS B 1 22 ? 6.055 -14.773 6.543 1 76.69 22 LYS B C 1
ATOM 1390 O O . LYS B 1 22 ? 6.898 -14.141 5.902 1 76.69 22 LYS B O 1
ATOM 1395 N N . ALA B 1 23 ? 5.906 -16.047 6.488 1 75.06 23 ALA B N 1
ATOM 1396 C CA . ALA B 1 23 ? 6.773 -16.844 5.617 1 75.06 23 ALA B CA 1
ATOM 1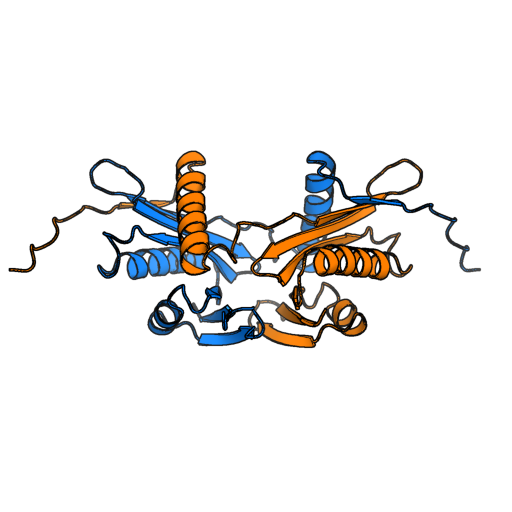397 C C . ALA B 1 23 ? 6.578 -16.453 4.152 1 75.06 23 ALA B C 1
ATOM 1399 O O . ALA B 1 23 ? 7.551 -16.266 3.422 1 75.06 23 ALA B O 1
ATOM 1400 N N . VAL B 1 24 ? 5.379 -16.406 3.74 1 77.38 24 VAL B N 1
ATOM 1401 C CA . VAL B 1 24 ? 5.074 -16.047 2.361 1 77.38 24 VAL B CA 1
ATOM 1402 C C . VAL B 1 24 ? 5.609 -14.641 2.068 1 77.38 24 VAL B C 1
ATOM 1404 O O . VAL B 1 24 ? 6.23 -14.406 1.028 1 77.38 24 VAL B O 1
ATOM 1407 N N . CYS B 1 25 ? 5.371 -13.695 2.988 1 77.69 25 CYS B N 1
ATOM 1408 C CA . CYS B 1 25 ? 5.867 -12.336 2.822 1 77.69 25 CYS B CA 1
ATOM 1409 C C . CYS B 1 25 ? 7.387 -12.32 2.717 1 77.69 25 CYS B C 1
ATOM 1411 O O . CYS B 1 25 ? 7.949 -11.578 1.908 1 77.69 25 CYS B O 1
ATOM 1413 N N . ASN B 1 26 ? 8.016 -13.188 3.463 1 76.25 26 ASN B N 1
ATOM 1414 C CA . ASN B 1 26 ? 9.477 -13.281 3.42 1 76.25 26 ASN B CA 1
ATOM 1415 C C . ASN B 1 26 ? 9.961 -13.82 2.078 1 76.25 26 ASN B C 1
ATOM 1417 O O . ASN B 1 26 ? 10.977 -13.367 1.554 1 76.25 26 ASN B O 1
ATOM 1421 N N . HIS B 1 27 ? 9.305 -14.797 1.628 1 78.88 27 HIS B N 1
ATOM 1422 C CA . HIS B 1 27 ? 9.672 -15.344 0.329 1 78.88 27 HIS B CA 1
ATOM 1423 C C . HIS B 1 27 ? 9.508 -14.312 -0.778 1 78.88 27 HIS B C 1
ATOM 1425 O O . HIS B 1 27 ? 10.352 -14.203 -1.669 1 78.88 27 HIS B O 1
ATOM 1431 N N . LEU B 1 28 ? 8.414 -13.602 -0.685 1 79.31 28 LEU B N 1
ATOM 1432 C CA . LEU B 1 28 ? 8.219 -12.531 -1.66 1 79.31 28 LEU B CA 1
ATOM 1433 C C . LEU B 1 28 ? 9.328 -11.492 -1.56 1 79.31 28 LEU B C 1
ATOM 1435 O O . LEU B 1 28 ? 9.859 -11.055 -2.578 1 79.31 28 LEU B O 1
ATOM 1439 N N . TYR B 1 29 ? 9.648 -11.195 -0.365 1 75.56 29 TYR B N 1
ATOM 1440 C CA . TYR B 1 29 ? 10.719 -10.234 -0.126 1 75.56 29 TYR B CA 1
ATOM 1441 C C . TYR B 1 29 ? 12.039 -10.719 -0.719 1 75.56 29 TYR B C 1
ATOM 1443 O O . TYR B 1 29 ? 12.727 -9.969 -1.409 1 75.56 29 TYR B O 1
ATOM 1451 N N . ASN B 1 30 ? 12.375 -11.922 -0.487 1 75.81 30 ASN B N 1
ATOM 1452 C CA . ASN B 1 30 ? 13.617 -12.5 -0.997 1 75.81 30 ASN B CA 1
ATOM 1453 C C . ASN B 1 30 ? 13.633 -12.539 -2.521 1 75.81 30 ASN B C 1
ATOM 1455 O O . ASN B 1 30 ? 14.672 -12.297 -3.145 1 75.81 30 ASN B O 1
ATOM 1459 N N . TYR B 1 31 ? 12.57 -12.883 -3.09 1 78.12 31 TYR B N 1
ATOM 1460 C CA . TYR B 1 31 ? 12.445 -12.852 -4.543 1 78.12 31 TYR B CA 1
ATOM 1461 C C . TYR B 1 31 ? 12.75 -11.461 -5.086 1 78.12 31 TYR B C 1
ATOM 1463 O O . TYR B 1 31 ? 13.508 -11.32 -6.051 1 78.12 31 TYR B O 1
ATOM 1471 N N . ASN B 1 32 ? 12.094 -10.406 -4.492 1 75.25 32 ASN B N 1
ATOM 1472 C CA . ASN B 1 32 ? 12.289 -9.031 -4.93 1 75.25 32 ASN B CA 1
ATOM 1473 C C . ASN B 1 32 ? 13.75 -8.602 -4.781 1 75.25 32 ASN B C 1
ATOM 1475 O O . ASN B 1 32 ? 14.281 -7.906 -5.645 1 75.25 32 ASN B O 1
ATOM 1479 N N . LEU B 1 33 ? 14.352 -9.016 -3.643 1 75.69 33 LEU B N 1
ATOM 1480 C CA . LEU B 1 33 ? 15.758 -8.719 -3.406 1 75.69 33 LEU B CA 1
ATOM 1481 C C . LEU B 1 33 ? 16.625 -9.297 -4.512 1 75.69 33 LEU B C 1
ATOM 1483 O O . LEU B 1 33 ? 17.547 -8.625 -5.008 1 75.69 33 LEU B O 1
ATOM 1487 N N . ARG B 1 34 ? 16.375 -10.484 -4.863 1 78.38 34 ARG B N 1
ATOM 1488 C CA . ARG B 1 34 ? 17.156 -11.18 -5.895 1 78.38 34 ARG B CA 1
ATOM 1489 C C . ARG B 1 34 ? 16.969 -10.508 -7.25 1 78.38 34 ARG B C 1
ATOM 1491 O O . ARG B 1 34 ? 17.953 -10.234 -7.949 1 78.38 34 ARG B O 1
ATOM 1498 N N . GLU B 1 35 ? 15.773 -10.242 -7.629 1 77.38 35 GLU B N 1
ATOM 1499 C CA . GLU B 1 35 ? 15.461 -9.742 -8.969 1 77.38 35 GLU B CA 1
ATOM 1500 C C . GLU B 1 35 ? 15.938 -8.305 -9.141 1 77.38 35 GLU B C 1
ATOM 1502 O O . GLU B 1 35 ? 16.188 -7.859 -10.266 1 77.38 35 GLU B O 1
ATOM 1507 N N . THR B 1 36 ? 16.016 -7.578 -7.977 1 73.81 36 THR B N 1
ATOM 1508 C CA . THR B 1 36 ? 16.453 -6.184 -8.062 1 73.81 36 THR B CA 1
ATOM 1509 C C . THR B 1 36 ? 17.938 -6.055 -7.762 1 73.81 36 THR B C 1
ATOM 1511 O O . THR B 1 36 ? 18.469 -4.945 -7.715 1 73.81 36 THR B O 1
ATOM 1514 N N . LYS B 1 37 ? 18.656 -7.258 -7.809 1 73.06 37 LYS B N 1
ATOM 1515 C CA . LYS B 1 37 ? 20.078 -7.281 -7.492 1 73.06 37 LYS B CA 1
ATOM 1516 C C . LYS B 1 37 ? 20.375 -6.469 -6.234 1 73.06 37 LYS B C 1
ATOM 1518 O O . LYS B 1 37 ? 21.312 -5.664 -6.219 1 73.06 37 LYS B O 1
ATOM 1523 N N . GLY B 1 38 ? 19.422 -6.562 -5.348 1 66.06 38 GLY B N 1
ATOM 1524 C CA . GLY B 1 38 ? 19.641 -5.965 -4.039 1 66.06 38 GLY B CA 1
ATOM 1525 C C . GLY B 1 38 ? 19.125 -4.547 -3.936 1 66.06 38 GLY B C 1
ATOM 1526 O O . GLY B 1 38 ? 19.203 -3.924 -2.875 1 66.06 38 GLY B O 1
ATOM 1527 N N . LEU B 1 39 ? 18.766 -4.062 -5.184 1 62.91 39 LEU B N 1
ATOM 1528 C CA . LEU B 1 39 ? 18.281 -2.689 -5.168 1 62.91 39 LEU B CA 1
ATOM 1529 C C . LEU B 1 39 ? 17.031 -2.568 -4.305 1 62.91 39 LEU B C 1
ATOM 1531 O O . LEU B 1 39 ? 16.734 -1.495 -3.771 1 62.91 39 LEU B O 1
ATOM 1535 N N . LEU B 1 40 ? 16.188 -3.771 -4.461 1 58.66 40 LEU B N 1
ATOM 1536 C CA . LEU B 1 40 ? 14.977 -3.807 -3.65 1 58.66 40 LEU B CA 1
ATOM 1537 C C . LEU B 1 40 ? 15.312 -3.953 -2.17 1 58.66 40 LEU B C 1
ATOM 1539 O O . LEU B 1 40 ? 14.453 -4.289 -1.36 1 58.66 40 LEU B O 1
ATOM 1543 N N . LYS B 1 41 ? 16.547 -3.932 -1.934 1 50.53 41 LYS B N 1
ATOM 1544 C CA . LYS B 1 41 ? 16.734 -4.129 -0.498 1 50.53 41 LYS B CA 1
ATOM 1545 C C . LYS B 1 41 ? 15.484 -3.709 0.275 1 50.53 41 LYS B C 1
ATOM 1547 O O . LYS B 1 41 ? 14.766 -2.799 -0.142 1 50.53 41 LYS B O 1
ATOM 1552 N N . LYS B 1 42 ? 14.57 -4.844 0.767 1 47.62 42 LYS B N 1
ATOM 1553 C CA . LYS B 1 42 ? 13.445 -4.637 1.673 1 47.62 42 LYS B CA 1
ATOM 1554 C C . LYS B 1 42 ? 13.203 -3.148 1.925 1 47.62 42 LYS B C 1
ATOM 1556 O O . LYS B 1 42 ? 14.078 -2.322 1.647 1 47.62 42 LYS B O 1
ATOM 1561 N N . PRO B 1 43 ? 11.961 -3.059 2.66 1 49.34 43 PRO B N 1
ATOM 1562 C CA . PRO B 1 43 ? 11.609 -1.69 3.047 1 49.34 43 PRO B CA 1
ATOM 1563 C C . PRO B 1 43 ? 12.836 -0.82 3.32 1 49.34 43 PRO B C 1
ATOM 1565 O O . PRO B 1 43 ? 13.617 -1.116 4.227 1 49.34 43 PRO B O 1
ATOM 1568 N N . GLY B 1 44 ? 13.734 -0.497 2.27 1 55.03 44 GLY B N 1
ATOM 1569 C CA . GLY B 1 44 ? 14.773 0.292 2.91 1 55.03 44 GLY B CA 1
ATOM 1570 C C . GLY B 1 44 ? 14.383 0.777 4.293 1 55.03 44 GLY B C 1
ATOM 1571 O O . GLY B 1 44 ? 13.555 0.157 4.969 1 55.03 44 GLY B O 1
ATOM 1572 N N . LYS B 1 45 ? 14.977 2.051 4.719 1 65.94 45 LYS B N 1
ATOM 1573 C CA . LYS B 1 45 ? 14.844 2.781 5.977 1 65.94 45 LYS B CA 1
ATOM 1574 C C . LYS B 1 45 ? 13.477 3.439 6.098 1 65.94 45 LYS B C 1
ATOM 1576 O O . LYS B 1 45 ? 12.992 4.055 5.145 1 65.94 45 LYS B O 1
ATOM 1581 N N . SER B 1 46 ? 12.734 2.75 7.016 1 79.81 46 SER B N 1
ATOM 1582 C CA . SER B 1 46 ? 11.523 3.479 7.375 1 79.81 46 SER B CA 1
ATOM 1583 C C . SER B 1 46 ? 11.852 4.887 7.855 1 79.81 46 SER B C 1
ATOM 1585 O O . SER B 1 46 ? 12.844 5.098 8.562 1 79.81 46 SER B O 1
ATOM 1587 N N . ILE B 1 47 ? 11.141 5.773 7.219 1 84.81 47 ILE B N 1
ATOM 1588 C CA . ILE B 1 47 ? 11.188 7.148 7.703 1 84.81 47 ILE B CA 1
ATOM 1589 C C . ILE B 1 47 ? 9.891 7.48 8.438 1 84.81 47 ILE B C 1
ATOM 1591 O O . ILE B 1 47 ? 8.844 7.66 7.812 1 84.81 47 ILE B O 1
ATOM 1595 N N . ASN B 1 48 ? 9.969 7.422 9.75 1 85.38 48 ASN B N 1
ATOM 1596 C CA . ASN B 1 48 ? 8.828 7.75 10.602 1 85.38 48 ASN B CA 1
ATOM 1597 C C . ASN B 1 48 ? 9.039 9.062 11.344 1 85.38 48 ASN B C 1
ATOM 1599 O O . ASN B 1 48 ? 9.883 9.141 12.242 1 85.38 48 ASN B O 1
ATOM 1603 N N . LEU B 1 49 ? 8.297 10.07 10.914 1 86.88 49 LEU B N 1
ATOM 1604 C CA . LEU B 1 49 ? 8.359 11.383 11.539 1 86.88 49 LEU B CA 1
ATOM 1605 C C . LEU B 1 49 ? 7.078 11.688 12.312 1 86.88 49 LEU B C 1
ATOM 1607 O O . LEU B 1 49 ? 5.977 11.406 11.828 1 86.88 49 LEU B O 1
ATOM 1611 N N . PHE B 1 50 ? 7.277 12.234 13.477 1 85.44 50 PHE B N 1
ATOM 1612 C CA . PHE B 1 50 ? 6.145 12.617 14.312 1 85.44 50 PHE B CA 1
ATOM 1613 C C . PHE B 1 50 ? 6.137 14.117 14.562 1 85.44 50 PHE B C 1
ATOM 1615 O O . PHE B 1 50 ? 7.188 14.727 14.758 1 85.44 50 PHE B O 1
ATOM 1622 N N . LEU B 1 51 ? 4.965 14.688 14.5 1 84.31 51 LEU B N 1
ATOM 1623 C CA . LEU B 1 51 ? 4.703 16.047 14.977 1 84.31 51 LEU B CA 1
ATOM 1624 C C . LEU B 1 51 ? 4.172 16.016 16.406 1 84.31 51 LEU B C 1
ATOM 1626 O O . LEU B 1 51 ? 3.109 15.453 16.672 1 84.31 51 LEU B O 1
ATOM 1630 N N . ARG B 1 52 ? 4.953 16.562 17.266 1 83.56 52 ARG B N 1
ATOM 1631 C CA . ARG B 1 52 ? 4.578 16.547 18.688 1 83.56 52 ARG B CA 1
ATOM 1632 C C . ARG B 1 52 ? 4.301 17.953 19.188 1 83.56 52 ARG B C 1
ATOM 1634 O O . ARG B 1 52 ? 4.949 18.906 18.766 1 83.56 52 ARG B O 1
ATOM 1641 N N . ASN B 1 53 ? 3.283 17.984 20.078 1 79.12 53 ASN B N 1
ATOM 1642 C CA . ASN B 1 53 ? 3.029 19.281 20.719 1 79.12 53 ASN B CA 1
ATOM 1643 C C . ASN B 1 53 ? 3.916 19.484 21.938 1 79.12 53 ASN B C 1
ATOM 1645 O O . ASN B 1 53 ? 4.828 18.688 22.188 1 79.12 53 ASN B O 1
ATOM 1649 N N . LYS B 1 54 ? 3.619 20.516 22.703 1 81 54 LYS B N 1
ATOM 1650 C CA . LYS B 1 54 ? 4.469 20.922 23.812 1 81 54 LYS B CA 1
ATOM 1651 C C . LYS B 1 54 ? 4.469 19.859 24.906 1 81 54 LYS B C 1
ATOM 1653 O O . LYS B 1 54 ? 5.449 19.734 25.656 1 81 54 LYS B O 1
ATOM 1658 N N . THR B 1 55 ? 3.469 19.125 25.016 1 79.94 55 THR B N 1
ATOM 1659 C CA . THR B 1 55 ? 3.355 18.109 26.047 1 79.94 55 THR B CA 1
ATOM 1660 C C . THR B 1 55 ? 3.975 16.797 25.594 1 79.94 55 THR B C 1
ATOM 1662 O O . THR B 1 55 ? 4.031 15.828 26.359 1 79.94 55 THR B O 1
ATOM 1665 N N . GLY B 1 56 ? 4.422 16.75 24.375 1 77.69 56 GLY B N 1
ATOM 1666 C CA . GLY B 1 56 ? 5.043 15.547 23.859 1 77.69 56 GLY B CA 1
ATOM 1667 C C . GLY B 1 56 ? 4.062 14.633 23.141 1 77.69 56 GLY B C 1
ATOM 1668 O O . GLY B 1 56 ? 4.453 13.594 22.609 1 77.69 56 GLY B O 1
ATOM 1669 N N . LYS B 1 57 ? 2.879 15.094 23.109 1 75.38 57 LYS B N 1
ATOM 1670 C CA . LYS B 1 57 ? 1.858 14.297 22.438 1 75.38 57 LYS B CA 1
ATOM 1671 C C . LYS B 1 57 ? 2.02 14.359 20.922 1 75.38 57 LYS B C 1
ATOM 1673 O O . LYS B 1 57 ? 2.244 15.438 20.359 1 75.38 57 LYS B O 1
ATOM 1678 N N . ALA B 1 58 ? 1.914 13.18 20.281 1 81.19 58 ALA B N 1
ATOM 1679 C CA . ALA B 1 58 ? 1.943 13.148 18.828 1 81.19 58 ALA B CA 1
ATOM 1680 C C . ALA B 1 58 ? 0.635 13.672 18.234 1 81.19 58 ALA B C 1
ATOM 1682 O O . ALA B 1 58 ? -0.427 13.078 18.453 1 81.19 58 ALA B O 1
ATOM 1683 N N . ILE B 1 59 ? 0.742 14.781 17.547 1 83.5 59 ILE B N 1
ATOM 1684 C CA . ILE B 1 59 ? -0.449 15.391 16.969 1 83.5 59 ILE B CA 1
ATOM 1685 C C . ILE B 1 59 ? -0.434 15.195 15.445 1 83.5 59 ILE B C 1
ATOM 1687 O O . ILE B 1 59 ? -1.281 15.742 14.734 1 83.5 59 ILE B O 1
ATOM 1691 N N . GLY B 1 60 ? 0.487 14.492 14.945 1 85.19 60 GLY B N 1
ATOM 1692 C CA . GLY B 1 60 ? 0.607 14.156 13.539 1 85.19 60 GLY B CA 1
ATOM 1693 C C . GLY B 1 60 ? 1.811 13.281 13.234 1 85.19 60 GLY B C 1
ATOM 1694 O O . GLY B 1 60 ? 2.637 13.031 14.117 1 85.19 60 GLY B O 1
ATOM 1695 N N . GLY B 1 61 ? 1.792 12.789 12.039 1 87.75 61 GLY B N 1
ATOM 1696 C CA . GLY B 1 61 ? 2.914 11.961 11.617 1 87.75 61 GLY B CA 1
ATOM 1697 C C . GLY B 1 61 ? 2.877 11.617 10.141 1 87.75 61 GLY B C 1
ATOM 1698 O O . GLY B 1 61 ? 1.814 11.648 9.516 1 87.75 61 GLY B O 1
ATOM 1699 N N . ILE B 1 62 ? 4.039 11.391 9.594 1 88.38 62 ILE B N 1
ATOM 1700 C CA . ILE B 1 62 ? 4.23 10.875 8.242 1 88.38 62 ILE B CA 1
ATOM 1701 C C . ILE B 1 62 ? 5.125 9.641 8.281 1 88.38 62 ILE B C 1
ATOM 1703 O O . ILE B 1 62 ? 6.191 9.656 8.898 1 88.38 62 ILE B O 1
ATOM 1707 N N . PHE B 1 63 ? 4.613 8.562 7.746 1 87.25 63 PHE B N 1
ATOM 1708 C CA . PHE B 1 63 ? 5.332 7.289 7.73 1 87.25 63 PHE B CA 1
ATOM 1709 C C . PHE B 1 63 ? 5.586 6.832 6.297 1 87.25 63 PHE B C 1
ATOM 1711 O O . PHE B 1 63 ? 4.656 6.73 5.496 1 87.25 63 PHE B O 1
ATOM 1718 N N . CYS B 1 64 ? 6.855 6.602 6.066 1 89.12 64 CYS B N 1
ATOM 1719 C CA . CYS B 1 64 ? 7.281 6.316 4.699 1 89.12 64 CYS B CA 1
ATOM 1720 C C . CYS B 1 64 ? 8.148 5.066 4.648 1 89.12 64 CYS B C 1
ATOM 1722 O O . CYS B 1 64 ? 8.719 4.656 5.66 1 89.12 64 CYS B O 1
ATOM 1724 N N . ALA B 1 65 ? 8.117 4.492 3.49 1 86.5 65 ALA B N 1
ATOM 1725 C CA . ALA B 1 65 ? 9.055 3.422 3.156 1 86.5 65 ALA B CA 1
ATOM 1726 C C . ALA B 1 65 ? 9.906 3.795 1.946 1 86.5 65 ALA B C 1
ATOM 1728 O O . ALA B 1 65 ? 9.492 4.605 1.115 1 86.5 65 ALA B O 1
ATOM 1729 N N . THR B 1 66 ? 11.141 3.271 1.976 1 85.5 66 THR B N 1
ATOM 1730 C CA . THR B 1 66 ? 12 3.459 0.812 1 85.5 66 THR B CA 1
ATOM 1731 C C . THR B 1 66 ? 12.305 2.123 0.139 1 85.5 66 THR B C 1
ATOM 1733 O O . THR B 1 66 ? 12.547 1.123 0.815 1 85.5 66 THR B O 1
ATOM 1736 N N . TYR B 1 67 ? 12.078 2.201 -1.271 1 79.38 67 TYR B N 1
ATOM 1737 C CA . TYR B 1 67 ? 12.359 1.036 -2.102 1 79.38 67 TYR B CA 1
ATOM 1738 C C . TYR B 1 67 ? 12.977 1.448 -3.43 1 79.38 67 TYR B C 1
ATOM 1740 O O . TYR B 1 67 ? 12.484 2.361 -4.098 1 79.38 67 TYR B O 1
ATOM 1748 N N . CYS B 1 68 ? 14.062 0.757 -3.855 1 81.94 68 CYS B N 1
ATOM 1749 C CA . CYS B 1 68 ? 14.68 1.023 -5.152 1 81.94 68 CYS B CA 1
ATOM 1750 C C . CYS B 1 68 ? 14.891 2.518 -5.355 1 81.94 68 CYS B C 1
ATOM 1752 O O . CYS B 1 68 ? 14.484 3.072 -6.379 1 81.94 68 CYS B O 1
ATOM 1754 N N . ASP B 1 69 ? 15.422 3.18 -4.305 1 86.62 69 ASP B N 1
ATOM 1755 C CA . ASP B 1 69 ? 15.742 4.605 -4.34 1 86.62 69 ASP B CA 1
ATOM 1756 C C . ASP B 1 69 ? 14.484 5.441 -4.582 1 86.62 69 ASP B C 1
ATOM 1758 O O . ASP B 1 69 ? 14.523 6.418 -5.336 1 86.62 69 ASP B O 1
ATOM 1762 N N . THR B 1 70 ? 13.453 4.941 -4.105 1 91.44 70 THR B N 1
ATOM 1763 C CA . THR B 1 70 ? 12.172 5.641 -4.215 1 91.44 70 THR B CA 1
ATOM 1764 C C . THR B 1 70 ? 11.477 5.711 -2.861 1 91.44 70 THR B C 1
ATOM 1766 O O . THR B 1 70 ? 11.453 4.73 -2.115 1 91.44 70 THR B O 1
ATOM 1769 N N . LEU B 1 71 ? 11 6.91 -2.578 1 92.94 71 LEU B N 1
ATOM 1770 C CA . LEU B 1 71 ? 10.242 7.137 -1.352 1 92.94 71 LEU B CA 1
ATOM 1771 C C . LEU B 1 71 ? 8.758 6.883 -1.576 1 92.94 71 LEU B C 1
ATOM 1773 O O . LEU B 1 71 ? 8.172 7.387 -2.537 1 92.94 71 LEU B O 1
ATOM 1777 N N . TYR B 1 72 ? 8.242 6.035 -0.754 1 94.38 72 TYR B N 1
ATOM 1778 C CA . TYR B 1 72 ? 6.793 5.859 -0.732 1 94.38 72 TYR B CA 1
ATOM 1779 C C . TYR B 1 72 ? 6.195 6.41 0.557 1 94.38 72 TYR B C 1
ATOM 1781 O O . TYR B 1 72 ? 6.555 5.973 1.652 1 94.38 72 TYR B O 1
ATOM 1789 N N . ILE B 1 73 ? 5.301 7.391 0.393 1 94.94 73 ILE B N 1
ATOM 1790 C CA . ILE B 1 73 ? 4.57 7.914 1.543 1 94.94 73 ILE B CA 1
ATOM 1791 C C . ILE B 1 73 ? 3.344 7.051 1.816 1 94.94 73 ILE B C 1
ATOM 1793 O O . ILE B 1 73 ? 2.367 7.094 1.066 1 94.94 73 ILE B O 1
ATOM 1797 N N . ASP B 1 74 ? 3.342 6.395 2.898 1 90.88 74 ASP B N 1
ATOM 1798 C CA . ASP B 1 74 ? 2.334 5.387 3.213 1 90.88 74 ASP B CA 1
ATOM 1799 C C . ASP B 1 74 ? 1.198 5.988 4.039 1 90.88 74 ASP B C 1
ATOM 1801 O O . ASP B 1 74 ? 0.025 5.836 3.695 1 90.88 74 ASP B O 1
ATOM 1805 N N . ASN B 1 75 ? 1.559 6.594 5.148 1 87.88 75 ASN B N 1
ATOM 1806 C CA . ASN B 1 75 ? 0.608 7.219 6.062 1 87.88 75 ASN B CA 1
ATOM 1807 C C . ASN B 1 75 ? 0.984 8.672 6.355 1 87.88 75 ASN B C 1
ATOM 1809 O O . ASN B 1 75 ? 2.164 8.992 6.512 1 87.88 75 ASN B O 1
ATOM 1813 N N . PHE B 1 76 ? 0.005 9.508 6.312 1 90.25 76 PHE B N 1
ATOM 1814 C CA . PHE B 1 76 ? 0.18 10.922 6.617 1 90.25 76 PHE B CA 1
ATOM 1815 C C . PHE B 1 76 ? -1.067 11.492 7.281 1 90.25 76 PHE B C 1
ATOM 1817 O O . PHE B 1 76 ? -2.131 11.57 6.66 1 90.25 76 PHE B O 1
ATOM 1824 N N . TRP B 1 77 ? -0.909 11.82 8.594 1 89 77 TRP B N 1
ATOM 1825 C CA . TRP B 1 77 ? -2.049 12.344 9.336 1 89 77 TRP B CA 1
ATOM 1826 C C . TRP B 1 77 ? -1.616 13.469 10.273 1 89 77 TRP B C 1
ATOM 1828 O O . TRP B 1 77 ? -0.576 13.367 10.93 1 89 77 TRP B O 1
ATOM 1838 N N . ILE B 1 78 ? -2.377 14.547 10.25 1 88.31 78 ILE B N 1
ATOM 1839 C CA . ILE B 1 78 ? -2.238 15.641 11.203 1 88.31 78 ILE B CA 1
ATOM 1840 C C . ILE B 1 78 ? -3.598 15.969 11.82 1 88.31 78 ILE B C 1
ATOM 1842 O O . ILE B 1 78 ? -4.605 16.031 11.109 1 88.31 78 ILE B O 1
ATOM 1846 N N . ASP B 1 79 ? -3.547 16.141 13.102 1 83.5 79 ASP B N 1
ATOM 1847 C CA . ASP B 1 79 ? -4.766 16.562 13.781 1 83.5 79 ASP B CA 1
ATOM 1848 C C . ASP B 1 79 ? -5.367 17.797 13.117 1 83.5 79 ASP B C 1
ATOM 1850 O O . ASP B 1 79 ? -4.641 18.719 12.75 1 83.5 79 ASP B O 1
ATOM 1854 N N . GLU B 1 80 ? -6.68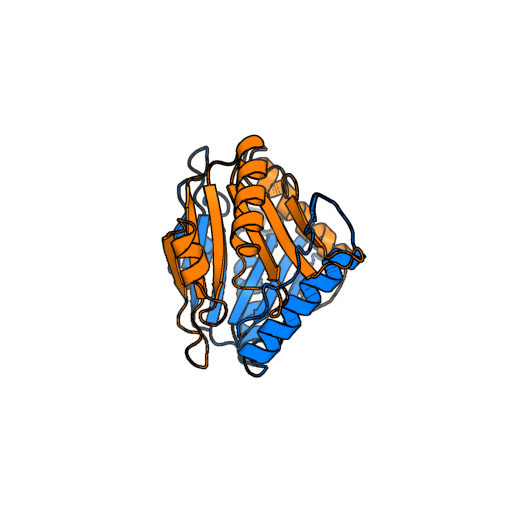 17.766 12.992 1 86.69 80 GLU B N 1
ATOM 1855 C CA . GLU B 1 80 ? -7.387 18.812 12.266 1 86.69 80 GLU B CA 1
ATOM 1856 C C . GLU B 1 80 ? -7.07 20.188 12.844 1 86.69 80 GLU B C 1
ATOM 1858 O O . GLU B 1 80 ? -6.957 21.172 12.109 1 86.69 80 GLU B O 1
ATOM 1863 N N . GLU B 1 81 ? -6.883 20.266 14.148 1 86.81 81 GLU B N 1
ATOM 1864 C CA . GLU B 1 81 ? -6.637 21.516 14.844 1 86.81 81 GLU B CA 1
ATOM 1865 C C . GLU B 1 81 ? -5.277 22.109 14.461 1 86.81 81 GLU B C 1
ATOM 1867 O O . GLU B 1 81 ? -5.031 23.297 14.664 1 86.81 81 GLU B O 1
ATOM 1872 N N . TYR B 1 82 ? -4.449 21.281 13.906 1 85.81 82 TYR B N 1
ATOM 1873 C CA . TYR B 1 82 ? -3.082 21.719 13.641 1 85.81 82 TYR B CA 1
ATOM 1874 C C . TYR B 1 82 ? -2.799 21.75 12.141 1 85.81 82 TYR B C 1
ATOM 1876 O O . TYR B 1 82 ? -1.644 21.844 11.727 1 85.81 82 TYR B O 1
ATOM 1884 N N . ARG B 1 83 ? -3.801 21.609 11.375 1 87.06 83 ARG B N 1
ATOM 1885 C CA . ARG B 1 83 ? -3.666 21.656 9.922 1 87.06 83 ARG B CA 1
ATOM 1886 C C . ARG B 1 83 ? -3.678 23.094 9.414 1 87.06 83 ARG B C 1
ATOM 1888 O O . ARG B 1 83 ? -3.963 24.016 10.172 1 87.06 83 ARG B O 1
ATOM 1895 N N . ASN B 1 84 ? -3.195 23.234 8.219 1 87.81 84 ASN B N 1
ATOM 1896 C CA . ASN B 1 84 ? -3.162 24.516 7.531 1 87.81 84 ASN B CA 1
ATOM 1897 C C . ASN B 1 84 ? -2.24 25.516 8.234 1 87.81 84 ASN B C 1
ATOM 1899 O O . ASN B 1 84 ? -2.52 26.703 8.273 1 87.81 84 ASN B O 1
ATOM 1903 N N . HIS B 1 85 ? -1.259 25 8.945 1 88.38 85 HIS B N 1
ATOM 1904 C CA . HIS B 1 85 ? -0.264 25.828 9.617 1 88.38 85 HIS B CA 1
ATOM 1905 C C . HIS B 1 85 ? 1.136 25.547 9.078 1 88.38 85 HIS B C 1
ATOM 1907 O O . HIS B 1 85 ? 2.129 25.969 9.68 1 88.38 85 HIS B O 1
ATOM 1913 N N . GLY B 1 86 ? 1.182 24.844 7.977 1 91.06 86 GLY B N 1
ATOM 1914 C CA . GLY B 1 86 ? 2.473 24.562 7.363 1 91.06 86 GLY B CA 1
ATOM 1915 C C . GLY B 1 86 ? 3.123 23.297 7.898 1 91.06 86 GLY B C 1
ATOM 1916 O O . GLY B 1 86 ? 4.188 22.906 7.426 1 91.06 86 GLY B O 1
ATOM 1917 N N . ASN B 1 87 ? 2.477 22.656 8.867 1 87.88 87 ASN B N 1
ATOM 1918 C CA . ASN B 1 87 ? 3.035 21.453 9.484 1 87.88 87 ASN B CA 1
ATOM 1919 C C . ASN B 1 87 ? 3.16 20.312 8.477 1 87.88 87 ASN B C 1
ATOM 1921 O O . ASN B 1 87 ? 4.156 19.594 8.484 1 87.88 87 ASN B O 1
ATOM 1925 N N . GLY B 1 88 ? 2.125 20.203 7.633 1 91.38 88 GLY B N 1
ATOM 1926 C CA . GLY B 1 88 ? 2.166 19.188 6.609 1 91.38 88 GLY B CA 1
ATOM 1927 C C . GLY B 1 88 ? 3.314 19.359 5.633 1 91.38 88 GLY B C 1
ATOM 1928 O O . GLY B 1 88 ? 4.02 18.391 5.316 1 91.38 88 GLY B O 1
ATOM 1929 N N . LYS B 1 89 ? 3.455 20.547 5.23 1 93.94 89 LYS B N 1
ATOM 1930 C CA . LYS B 1 89 ? 4.555 20.891 4.332 1 93.94 89 LYS B CA 1
ATOM 1931 C C . LYS B 1 89 ? 5.902 20.562 4.965 1 93.94 89 LYS B C 1
ATOM 1933 O O . LYS B 1 89 ? 6.77 19.953 4.32 1 93.94 89 LYS B O 1
ATOM 1938 N N . THR B 1 90 ? 6.047 20.875 6.164 1 91.25 90 THR B N 1
ATOM 1939 C CA . THR B 1 90 ? 7.301 20.641 6.871 1 91.25 90 THR B CA 1
ATOM 1940 C C . THR B 1 90 ? 7.59 19.141 6.977 1 91.25 90 THR B C 1
ATOM 1942 O O . THR B 1 90 ? 8.711 18.703 6.73 1 91.25 90 THR B O 1
ATOM 1945 N N . LEU B 1 91 ? 6.582 18.375 7.34 1 90.31 91 LEU B N 1
ATOM 1946 C CA . LEU B 1 91 ? 6.75 16.938 7.496 1 90.31 91 LEU B CA 1
ATOM 1947 C C . LEU B 1 91 ? 7.164 16.281 6.18 1 90.31 91 LEU B C 1
ATOM 1949 O O . LEU B 1 91 ? 8.125 15.508 6.141 1 90.31 91 LEU B O 1
ATOM 1953 N N . ILE B 1 92 ? 6.461 16.656 5.113 1 94.69 92 ILE B N 1
ATOM 1954 C CA . ILE B 1 92 ? 6.738 16 3.84 1 94.69 92 ILE B CA 1
ATOM 1955 C C . ILE B 1 92 ? 8.117 16.422 3.338 1 94.69 92 ILE B C 1
ATOM 1957 O O . ILE B 1 92 ? 8.867 15.602 2.807 1 94.69 92 ILE B O 1
ATOM 1961 N N . LEU B 1 93 ? 8.508 17.672 3.479 1 95.38 93 LEU B N 1
ATOM 1962 C CA . LEU B 1 93 ? 9.812 18.125 3.025 1 95.38 93 LEU B CA 1
ATOM 1963 C C . LEU B 1 93 ? 10.93 17.438 3.799 1 95.38 93 LEU B C 1
ATOM 1965 O O . LEU B 1 93 ? 11.969 17.109 3.227 1 95.38 93 LEU B O 1
ATOM 1969 N N . GLN B 1 94 ? 10.719 17.297 5.059 1 92 94 GLN B N 1
ATOM 1970 C CA . GLN B 1 94 ? 11.719 16.594 5.859 1 92 94 GLN B CA 1
ATOM 1971 C C . GLN B 1 94 ? 11.844 15.133 5.438 1 92 94 GLN B C 1
ATOM 1973 O O . GLN B 1 94 ? 12.953 14.609 5.332 1 92 94 GLN B O 1
ATOM 1978 N N . ALA B 1 95 ? 10.719 14.469 5.25 1 92 95 ALA B N 1
ATOM 1979 C CA . ALA B 1 95 ? 10.75 13.086 4.785 1 92 95 ALA B CA 1
ATOM 1980 C C . ALA B 1 95 ? 11.484 12.977 3.451 1 92 95 ALA B C 1
ATOM 1982 O O . ALA B 1 95 ? 12.305 12.078 3.266 1 92 95 ALA B O 1
ATOM 1983 N N . GLU B 1 96 ? 11.172 13.891 2.568 1 95.81 96 GLU B N 1
ATOM 1984 C CA . GLU B 1 96 ? 11.828 13.914 1.262 1 95.81 96 GLU B CA 1
ATOM 1985 C C . GLU B 1 96 ? 13.328 14.125 1.4 1 95.81 96 GLU B C 1
ATOM 1987 O O . GLU B 1 96 ? 14.117 13.484 0.697 1 95.81 96 GLU B O 1
ATOM 1992 N N . SER B 1 97 ? 13.688 15 2.252 1 94.88 97 SER B N 1
ATOM 1993 C CA . SER B 1 97 ? 15.102 15.289 2.461 1 94.88 97 SER B CA 1
ATOM 1994 C C . SER B 1 97 ? 15.852 14.062 2.965 1 94.88 97 SER B C 1
ATOM 1996 O O . SER B 1 97 ? 16.922 13.719 2.447 1 94.88 97 SER B O 1
ATOM 1998 N N . ILE B 1 98 ? 15.312 13.445 3.984 1 90.19 98 ILE B N 1
ATOM 1999 C CA . ILE B 1 98 ? 15.922 12.234 4.531 1 90.19 98 ILE B CA 1
ATOM 2000 C C . ILE B 1 98 ? 16.047 11.18 3.436 1 90.19 98 ILE B C 1
ATOM 2002 O O . ILE B 1 98 ? 17.094 10.555 3.289 1 90.19 98 ILE B O 1
ATOM 2006 N N . ALA B 1 99 ? 15 11.023 2.68 1 91.88 99 ALA B N 1
ATOM 2007 C CA . ALA B 1 99 ? 15 10.039 1.603 1 91.88 99 ALA B CA 1
ATOM 2008 C C . ALA B 1 99 ? 16.047 10.367 0.551 1 91.88 99 ALA B C 1
ATOM 2010 O O . ALA B 1 99 ? 16.766 9.484 0.071 1 91.88 99 ALA B O 1
ATOM 2011 N N . SER B 1 100 ? 16.141 11.641 0.204 1 94.31 100 SER B N 1
ATOM 2012 C CA . SER B 1 100 ? 17.125 12.086 -0.776 1 94.31 100 SER B CA 1
ATOM 2013 C C . SER B 1 100 ? 18.547 11.805 -0.296 1 94.31 100 SER B C 1
ATOM 2015 O O . SER B 1 100 ? 19.391 11.359 -1.074 1 94.31 100 SER B O 1
ATOM 2017 N N . ASP B 1 101 ? 18.734 12.031 0.912 1 91 101 ASP B N 1
ATOM 2018 C CA . ASP B 1 101 ? 20.031 11.766 1.505 1 91 101 ASP B CA 1
ATOM 2019 C C . ASP B 1 101 ? 20.375 10.281 1.455 1 91 101 ASP B C 1
ATOM 2021 O O . ASP B 1 101 ? 21.547 9.906 1.393 1 91 101 ASP B O 1
ATOM 2025 N N . MET B 1 102 ? 19.344 9.539 1.446 1 86.12 102 MET B N 1
ATOM 2026 C CA . MET B 1 102 ? 19.516 8.094 1.384 1 86.12 102 MET B CA 1
ATOM 2027 C C . MET B 1 102 ? 19.703 7.629 -0.058 1 86.12 102 MET B C 1
ATOM 2029 O O . MET B 1 102 ? 19.938 6.445 -0.31 1 86.12 102 MET B O 1
ATOM 2033 N N . GLY B 1 103 ? 19.469 8.523 -0.942 1 89.31 103 GLY B N 1
ATOM 2034 C CA . GLY B 1 103 ? 19.719 8.188 -2.336 1 89.31 103 GLY B CA 1
ATOM 2035 C C . GLY B 1 103 ? 18.453 8.109 -3.162 1 89.31 103 GLY B C 1
ATOM 2036 O O . GLY B 1 103 ? 18.5 7.848 -4.367 1 89.31 103 GLY B O 1
ATOM 2037 N N . CYS B 1 104 ? 17.328 8.32 -2.535 1 91.81 104 CYS B N 1
ATOM 2038 C CA . CYS B 1 104 ? 16.078 8.297 -3.268 1 91.81 104 CYS B CA 1
ATOM 2039 C C . CYS B 1 104 ? 16 9.438 -4.277 1 91.81 104 CYS B C 1
ATOM 2041 O O . CYS B 1 104 ? 16.422 10.555 -3.98 1 91.81 104 CYS B O 1
ATOM 2043 N N . LYS B 1 105 ? 15.422 9.133 -5.445 1 93.69 105 LYS B N 1
ATOM 2044 C CA . LYS B 1 105 ? 15.328 10.125 -6.516 1 93.69 105 LYS B CA 1
ATOM 2045 C C . LYS B 1 105 ? 13.875 10.438 -6.848 1 93.69 105 LYS B C 1
ATOM 2047 O O . LYS B 1 105 ? 13.586 11.406 -7.551 1 93.69 105 LYS B O 1
ATOM 2052 N N . LEU B 1 106 ? 13.07 9.562 -6.352 1 95.38 106 LEU B N 1
ATOM 2053 C CA . LEU B 1 106 ? 11.641 9.656 -6.637 1 95.38 106 LEU B CA 1
ATOM 2054 C C . LEU B 1 106 ? 10.82 9.461 -5.363 1 95.38 106 LEU B C 1
ATOM 2056 O O . LEU B 1 106 ? 11.234 8.727 -4.465 1 95.38 106 LEU B O 1
ATOM 2060 N N . ALA B 1 107 ? 9.742 10.164 -5.297 1 96.75 107 ALA B N 1
ATOM 2061 C CA . ALA B 1 107 ? 8.727 9.945 -4.27 1 96.75 107 ALA B CA 1
ATOM 2062 C C . ALA B 1 107 ? 7.352 9.711 -4.898 1 96.75 107 ALA B C 1
ATOM 2064 O O . ALA B 1 107 ? 7.035 10.289 -5.941 1 96.75 107 ALA B O 1
ATOM 2065 N N . HIS B 1 108 ? 6.656 8.844 -4.348 1 97.06 108 HIS B N 1
ATOM 2066 C CA . HIS B 1 108 ? 5.285 8.672 -4.82 1 97.06 108 HIS B CA 1
ATOM 2067 C C . HIS B 1 108 ? 4.355 8.266 -3.684 1 97.06 108 HIS B 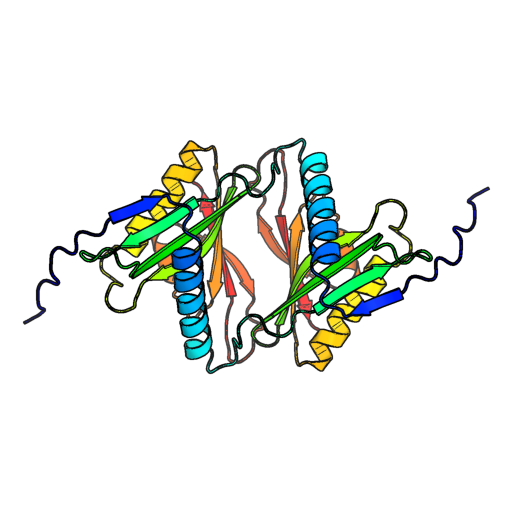C 1
ATOM 2069 O O . HIS B 1 108 ? 4.816 7.875 -2.609 1 97.06 108 HIS B O 1
ATOM 2075 N N . THR B 1 109 ? 3.107 8.492 -3.883 1 97 109 THR B N 1
ATOM 2076 C CA . THR B 1 109 ? 2.045 8.148 -2.943 1 97 109 THR B CA 1
ATOM 2077 C C . THR B 1 109 ? 0.704 8.023 -3.664 1 97 109 THR B C 1
ATOM 2079 O O . THR B 1 109 ? 0.644 8.109 -4.891 1 97 109 THR B O 1
ATOM 2082 N N . SER B 1 110 ? -0.27 7.637 -2.936 1 96.06 110 SER B N 1
ATOM 2083 C CA . SER B 1 110 ? -1.654 7.711 -3.393 1 96.06 110 SER B CA 1
ATOM 2084 C C . SER B 1 110 ? -2.561 8.297 -2.314 1 96.06 110 SER B C 1
ATOM 2086 O O . SER B 1 110 ? -2.254 8.211 -1.124 1 96.06 110 SER B O 1
ATOM 2088 N N . THR B 1 111 ? -3.551 9.016 -2.746 1 92.94 111 THR B N 1
ATOM 2089 C CA . THR B 1 111 ? -4.508 9.633 -1.831 1 92.94 111 THR B CA 1
ATOM 2090 C C . THR B 1 111 ? -5.902 9.664 -2.449 1 92.94 111 THR B C 1
ATOM 2092 O O . THR B 1 111 ? -6.047 9.578 -3.67 1 92.94 111 THR B O 1
ATOM 2095 N N . PHE B 1 112 ? -6.832 9.789 -1.594 1 89.12 112 PHE B N 1
ATOM 2096 C CA . PHE B 1 112 ? -8.211 9.797 -2.064 1 89.12 112 PHE B CA 1
ATOM 2097 C C . PHE B 1 112 ? -8.719 11.227 -2.232 1 89.12 112 PHE B C 1
ATOM 2099 O O . PHE B 1 112 ? -8.117 12.172 -1.708 1 89.12 112 PHE B O 1
ATOM 2106 N N . SER B 1 113 ? -9.789 11.344 -2.994 1 90.25 113 SER B N 1
ATOM 2107 C CA . SER B 1 113 ? -10.383 12.641 -3.32 1 90.25 113 SER B CA 1
ATOM 2108 C C . SER B 1 113 ? -10.766 13.398 -2.059 1 90.25 113 SER B C 1
ATOM 2110 O O . SER B 1 113 ? -10.75 14.633 -2.041 1 90.25 113 SER B O 1
ATOM 2112 N N . TYR B 1 114 ? -11.094 12.711 -1.002 1 84.69 114 TYR B N 1
ATOM 2113 C CA . TYR B 1 114 ? -11.547 13.359 0.22 1 84.69 114 TYR B CA 1
ATOM 2114 C C . TYR B 1 114 ? -10.375 13.664 1.146 1 84.69 114 TYR B C 1
ATOM 2116 O O . TYR B 1 114 ? -10.562 14.227 2.227 1 84.69 114 TYR B O 1
ATOM 212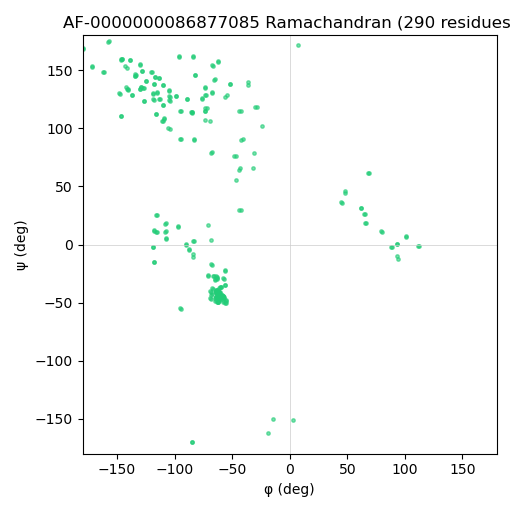4 N N . GLN B 1 115 ? -9.125 13.297 0.694 1 86.56 115 GLN B N 1
ATOM 2125 C CA . GLN B 1 115 ? -7.938 13.469 1.523 1 86.56 115 GLN B CA 1
ATOM 2126 C C . GLN B 1 115 ? -7.062 14.602 1.004 1 86.56 115 GLN B C 1
ATOM 2128 O O . GLN B 1 115 ? -5.844 14.586 1.191 1 86.56 115 GLN B O 1
ATOM 2133 N N . ALA B 1 116 ? -7.578 15.523 0.15 1 85.81 116 ALA B N 1
ATOM 2134 C CA . ALA B 1 116 ? -6.93 16.75 -0.302 1 85.81 116 ALA B CA 1
ATOM 2135 C C . ALA B 1 116 ? -5.75 16.438 -1.218 1 85.81 116 ALA B C 1
ATOM 2137 O O . ALA B 1 116 ? -4.613 16.828 -0.928 1 85.81 116 ALA B O 1
ATOM 2138 N N . PRO B 1 117 ? -6.023 15.797 -2.342 1 93.75 117 PRO B N 1
ATOM 2139 C CA . PRO B 1 117 ? -4.949 15.547 -3.307 1 93.75 117 PRO B CA 1
ATOM 2140 C C . PRO B 1 117 ? -4.25 16.828 -3.754 1 93.75 117 PRO B C 1
ATOM 2142 O O . PRO B 1 117 ? -3.08 16.797 -4.145 1 93.75 117 PRO B O 1
ATOM 2145 N N . GLU B 1 118 ? -4.875 17.922 -3.648 1 94.94 118 GLU B N 1
ATOM 2146 C CA . GLU B 1 118 ? -4.312 19.219 -4.043 1 94.94 118 GLU B CA 1
ATOM 2147 C C . GLU B 1 118 ? -3.113 19.578 -3.172 1 94.94 118 GLU B C 1
ATOM 2149 O O . GLU B 1 118 ? -2.225 20.312 -3.605 1 94.94 118 GLU B O 1
ATOM 2154 N N . PHE B 1 119 ? -3.137 19.109 -1.934 1 95.06 119 PHE B N 1
ATOM 2155 C CA . PHE B 1 119 ? -1.995 19.344 -1.057 1 95.06 119 PHE B CA 1
ATOM 2156 C C . PHE B 1 119 ? -0.709 18.828 -1.694 1 95.06 119 PHE B C 1
ATOM 2158 O O . PHE B 1 119 ? 0.288 19.562 -1.762 1 95.06 119 PHE B O 1
ATOM 2165 N N . TYR B 1 120 ? -0.754 17.609 -2.199 1 97.69 120 TYR B N 1
ATOM 2166 C CA . TYR B 1 120 ? 0.424 17 -2.789 1 97.69 120 TYR B CA 1
ATOM 2167 C C . TYR B 1 120 ? 0.834 17.703 -4.07 1 97.69 120 TYR B C 1
ATOM 2169 O O . TYR B 1 120 ? 2.025 17.844 -4.359 1 97.69 120 TYR B O 1
ATOM 2177 N N . GLN B 1 121 ? -0.129 18.109 -4.824 1 97.5 121 GLN B N 1
ATOM 2178 C CA . GLN B 1 121 ? 0.179 18.844 -6.047 1 97.5 121 GLN B CA 1
ATOM 2179 C C . GLN B 1 121 ? 0.888 20.156 -5.734 1 97.5 121 GLN B C 1
ATOM 2181 O O . GLN B 1 121 ? 1.837 20.531 -6.422 1 97.5 121 GLN B O 1
ATOM 2186 N N . LYS B 1 122 ? 0.479 20.844 -4.703 1 96.75 122 LYS B N 1
ATOM 2187 C CA . LYS B 1 122 ? 1.142 22.062 -4.254 1 96.75 122 LYS B CA 1
ATOM 2188 C C . LYS B 1 122 ? 2.57 21.781 -3.801 1 96.75 122 LYS B C 1
ATOM 2190 O O . LYS B 1 122 ? 3.441 22.656 -3.885 1 96.75 122 LYS B O 1
ATOM 2195 N N . MET B 1 123 ? 2.768 20.578 -3.318 1 96.75 123 MET B N 1
ATOM 2196 C CA . MET B 1 123 ? 4.094 20.172 -2.863 1 96.75 123 MET B CA 1
ATOM 2197 C C . MET B 1 123 ? 4.953 19.703 -4.035 1 96.75 123 MET B C 1
ATOM 2199 O O . MET B 1 123 ? 6.07 19.219 -3.84 1 96.75 123 MET B O 1
ATOM 2203 N N . GLY B 1 124 ? 4.48 19.766 -5.25 1 98.06 124 GLY B N 1
ATOM 2204 C CA . GLY B 1 124 ? 5.273 19.453 -6.43 1 98.06 124 GLY B CA 1
ATOM 2205 C C . GLY B 1 124 ? 4.992 18.062 -6.988 1 98.06 124 GLY B C 1
ATOM 2206 O O . GLY B 1 124 ? 5.652 17.625 -7.926 1 98.06 124 GLY B O 1
ATOM 2207 N N . TYR B 1 125 ? 3.977 17.375 -6.43 1 98.31 125 TYR B N 1
ATOM 2208 C CA . TYR B 1 125 ? 3.615 16.062 -6.945 1 98.31 125 TYR B CA 1
ATOM 2209 C C . TYR B 1 125 ? 2.717 16.188 -8.172 1 98.31 125 TYR B C 1
ATOM 2211 O O . TYR B 1 125 ? 1.868 17.078 -8.242 1 98.31 125 TYR B O 1
ATOM 2219 N N . GLU B 1 126 ? 2.889 15.25 -9.086 1 98.19 126 GLU B N 1
ATOM 2220 C CA . GLU B 1 126 ? 2.057 15.172 -10.281 1 98.19 126 GLU B CA 1
ATOM 2221 C C . GLU B 1 126 ? 1.262 13.875 -10.32 1 98.19 126 GLU B C 1
ATOM 2223 O O . GLU B 1 126 ? 1.774 12.812 -9.938 1 98.19 126 GLU B O 1
ATOM 2228 N N . VAL B 1 127 ? 0.047 13.961 -10.828 1 97.75 127 VAL B N 1
ATOM 2229 C CA . VAL B 1 127 ? -0.801 12.781 -10.938 1 97.75 127 VAL B CA 1
ATOM 2230 C C . VAL B 1 127 ? -0.344 11.922 -12.117 1 97.75 127 VAL B C 1
ATOM 2232 O O . VAL B 1 127 ? -0.214 12.422 -13.242 1 97.75 127 VAL B O 1
ATOM 2235 N N . PHE B 1 128 ? -0.075 10.641 -11.812 1 97.25 128 PHE B N 1
ATOM 2236 C CA . PHE B 1 128 ? 0.34 9.766 -12.906 1 97.25 128 PHE B CA 1
ATOM 2237 C C . PHE B 1 128 ? -0.648 8.625 -13.086 1 97.25 128 PHE B C 1
ATOM 2239 O O . PHE B 1 128 ? -0.511 7.82 -14.008 1 97.25 128 PHE B O 1
ATOM 2246 N N . GLY B 1 129 ? -1.648 8.555 -12.258 1 96.5 129 GLY B N 1
ATOM 2247 C CA . GLY B 1 129 ? -2.711 7.562 -12.328 1 96.5 129 GLY B CA 1
ATOM 2248 C C . GLY B 1 129 ? -3.949 7.957 -11.547 1 96.5 129 GLY B C 1
ATOM 2249 O O . GLY B 1 129 ? -3.857 8.688 -10.555 1 96.5 129 GLY B O 1
ATOM 2250 N N . ILE B 1 130 ? -5.074 7.504 -12.062 1 96.5 130 ILE B N 1
ATOM 2251 C CA . ILE B 1 130 ? -6.352 7.793 -11.422 1 96.5 130 ILE B CA 1
ATOM 2252 C C . ILE B 1 130 ? -7.219 6.539 -11.406 1 96.5 130 ILE B C 1
ATOM 2254 O O . ILE B 1 130 ? -7.309 5.828 -12.414 1 96.5 130 ILE B O 1
ATOM 2258 N N . LEU B 1 131 ? -7.707 6.215 -10.25 1 94.69 131 LEU B N 1
ATOM 2259 C CA . LEU B 1 131 ? -8.773 5.223 -10.102 1 94.69 131 LEU B CA 1
ATOM 2260 C C . LEU B 1 131 ? -10.078 5.887 -9.68 1 94.69 131 LEU B C 1
ATOM 2262 O O . LEU B 1 131 ? -10.227 6.301 -8.531 1 94.69 131 LEU B O 1
ATOM 2266 N N . ASP B 1 132 ? -11 5.996 -10.57 1 92.38 132 ASP B N 1
ATOM 2267 C CA . ASP B 1 132 ? -12.211 6.766 -10.312 1 92.38 132 ASP B CA 1
ATOM 2268 C C . ASP B 1 132 ? -13.445 5.867 -10.328 1 92.38 132 ASP B C 1
ATOM 2270 O O . ASP B 1 132 ? -14.562 6.348 -10.508 1 92.38 132 ASP B O 1
ATOM 2274 N N . GLU B 1 133 ? -13.297 4.668 -10.07 1 89.81 133 GLU B N 1
ATOM 2275 C CA . GLU B 1 133 ? -14.414 3.732 -10.156 1 89.81 133 GLU B CA 1
ATOM 2276 C C . GLU B 1 133 ? -14.883 3.297 -8.773 1 89.81 133 GLU B C 1
ATOM 2278 O O . GLU B 1 133 ? -15.672 2.357 -8.648 1 89.81 133 GLU B O 1
ATOM 2283 N N . TYR B 1 134 ? -14.43 3.947 -7.738 1 85.5 134 TYR B N 1
ATOM 2284 C CA . TYR B 1 134 ? -14.922 3.68 -6.391 1 85.5 134 TYR B CA 1
ATOM 2285 C C . TYR B 1 134 ? -16.375 4.109 -6.246 1 85.5 134 TYR B C 1
ATOM 2287 O O . TYR B 1 134 ? -16.859 4.977 -6.984 1 85.5 134 TYR B O 1
ATOM 2295 N N . PRO B 1 135 ? -17 3.486 -5.355 1 82.5 135 PRO B N 1
ATOM 2296 C CA . PRO B 1 135 ? -18.359 3.939 -5.078 1 82.5 135 PRO B CA 1
ATOM 2297 C C . PRO B 1 135 ? -18.406 5.375 -4.555 1 82.5 135 PRO B C 1
ATOM 2299 O O . PRO B 1 135 ? -17.406 5.895 -4.074 1 82.5 135 PRO B O 1
ATOM 2302 N N . GLU B 1 136 ? -19.594 6.098 -4.688 1 82.5 136 GLU B N 1
ATOM 2303 C CA . GLU B 1 136 ? -19.891 7.406 -4.121 1 82.5 136 GLU B CA 1
ATOM 2304 C C . GLU B 1 136 ? -19 8.492 -4.723 1 82.5 136 GLU B C 1
ATOM 2306 O O . GLU B 1 136 ? -18.719 9.5 -4.078 1 82.5 136 GLU B O 1
ATOM 2311 N N . GLY B 1 137 ? -18.438 8.164 -5.855 1 86.38 137 GLY B N 1
ATOM 2312 C CA . GLY B 1 137 ? -17.656 9.172 -6.555 1 86.38 137 GLY B CA 1
ATOM 2313 C C . GLY B 1 137 ? -16.266 9.359 -5.98 1 86.38 137 GLY B C 1
ATOM 2314 O O . GLY B 1 137 ? -15.578 10.336 -6.293 1 86.38 137 GLY B O 1
ATOM 2315 N N . IL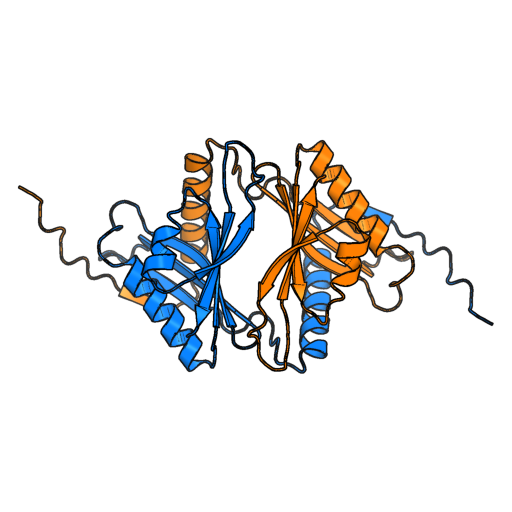E B 1 138 ? -15.891 8.438 -5.102 1 86.88 138 ILE B N 1
ATOM 2316 C CA . ILE B 1 138 ? -14.555 8.484 -4.516 1 86.88 138 ILE B CA 1
ATOM 2317 C C . ILE B 1 138 ? -13.508 8.195 -5.59 1 86.88 138 ILE B C 1
ATOM 2319 O O . ILE B 1 138 ? -13.695 7.305 -6.422 1 86.88 138 ILE B O 1
ATOM 2323 N N . VAL B 1 139 ? -12.492 9.078 -5.633 1 92.44 139 VAL B N 1
ATOM 2324 C CA . VAL B 1 139 ? -11.398 8.953 -6.598 1 92.44 139 VAL B CA 1
ATOM 2325 C C . VAL B 1 139 ? -10.078 8.773 -5.859 1 92.44 139 VAL B C 1
ATOM 2327 O O . VAL B 1 139 ? -9.812 9.453 -4.863 1 92.44 139 VAL B O 1
ATOM 2330 N N . GLN B 1 140 ? -9.359 7.777 -6.27 1 94.06 140 GLN B N 1
ATOM 2331 C CA . GLN B 1 140 ? -7.992 7.641 -5.773 1 94.06 140 GLN B CA 1
ATOM 2332 C C . GLN B 1 140 ? -6.984 8.195 -6.773 1 94.06 140 GLN B C 1
ATOM 2334 O O . GLN B 1 140 ? -7 7.824 -7.949 1 94.06 140 GLN B O 1
ATOM 2339 N N . TYR B 1 141 ? -6.133 9.07 -6.301 1 96.62 141 TYR B N 1
ATOM 2340 C CA . TYR B 1 141 ? -5.09 9.688 -7.113 1 96.62 141 TYR B CA 1
ATOM 2341 C C . TYR B 1 141 ? -3.725 9.086 -6.789 1 96.62 141 TYR B C 1
ATOM 2343 O O . TYR B 1 141 ? -3.381 8.906 -5.621 1 96.62 141 TYR B O 1
ATOM 2351 N N . PHE B 1 142 ? -3.033 8.742 -7.805 1 97.75 142 PHE B N 1
ATOM 2352 C CA . PHE B 1 142 ? -1.645 8.312 -7.68 1 97.75 142 PHE B CA 1
ATOM 2353 C C . PHE B 1 142 ? -0.696 9.414 -8.133 1 97.75 142 PHE B C 1
ATOM 2355 O O . PHE B 1 142 ? -0.81 9.922 -9.25 1 97.75 142 PHE B O 1
ATOM 2362 N N . LEU B 1 143 ? 0.201 9.781 -7.23 1 98.38 143 LEU B N 1
ATOM 2363 C CA . LEU B 1 143 ? 1.007 10.977 -7.449 1 98.38 143 LEU B CA 1
ATOM 2364 C C . LEU B 1 143 ? 2.49 10.672 -7.281 1 98.38 143 LEU B C 1
ATOM 2366 O O . LEU B 1 143 ? 2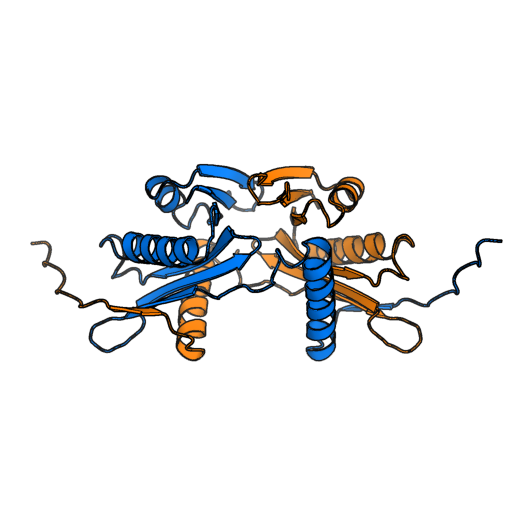.867 9.82 -6.477 1 98.38 143 LEU B O 1
ATOM 2370 N N . LYS B 1 144 ? 3.309 11.398 -8.023 1 98.06 144 LYS B N 1
ATOM 2371 C CA . LYS B 1 144 ? 4.758 11.234 -7.945 1 98.06 144 LYS B CA 1
ATOM 2372 C C . LYS B 1 144 ? 5.465 12.586 -7.973 1 98.06 144 LYS B C 1
ATOM 2374 O O . LYS B 1 144 ? 4.887 13.594 -8.391 1 98.06 144 LYS B O 1
ATOM 2379 N N . LYS B 1 145 ? 6.672 12.602 -7.484 1 97.88 145 LYS B N 1
ATOM 2380 C CA . LYS B 1 145 ? 7.531 13.773 -7.469 1 97.88 145 LYS B CA 1
ATOM 2381 C C . LYS B 1 145 ? 9 13.391 -7.609 1 97.88 145 LYS B C 1
ATOM 2383 O O . LYS B 1 145 ? 9.469 12.477 -6.93 1 97.88 145 LYS B O 1
ATOM 2388 N N . LYS B 1 146 ? 9.625 14.078 -8.547 1 96.5 146 LYS B N 1
ATOM 2389 C CA . LYS B 1 146 ? 11.078 13.93 -8.602 1 96.5 146 LYS B CA 1
ATOM 2390 C C . LYS B 1 146 ? 11.742 14.664 -7.438 1 96.5 146 LYS B C 1
ATOM 2392 O O . LYS B 1 146 ? 11.406 15.812 -7.148 1 96.5 146 LYS B O 1
ATOM 2397 N N . LEU B 1 147 ? 12.594 13.906 -6.754 1 94.88 147 LEU B N 1
ATOM 2398 C CA . LEU B 1 147 ? 13.242 14.508 -5.594 1 94.88 147 LEU B CA 1
ATOM 2399 C C . LEU B 1 147 ? 14.547 15.188 -5.996 1 94.88 147 LEU B C 1
ATOM 2401 O O . LEU B 1 147 ? 15.18 14.789 -6.977 1 94.88 147 LEU B O 1
#

Nearest PDB structures (foldseek):
  1y9w-assembly1_B  TM=8.838E-01  e=1.235E-15  Bacillus cereus ATCC 14579
  2g3a-assembly1_A-2  TM=9.025E-01  e=2.099E-12  Agrobacterium fabrum str. C58
  2cnt-assembly4_D  TM=8.172E-01  e=8.878E-07  Salmonella enterica subsp. enterica serovar Typhimurium str. LT2
  5isv-assembly2_B  TM=6.864E-01  e=1.565E-07  Escherichia coli O157:H7
  3ne7-assembly1_A  TM=6.432E-01  e=8.420E-08  Thermoplasma acidophilum

Secondary structure (DSSP, 8-state):
----------EEEE---HHHHHHHHHHHHHHHHHHTTTSS-SS---EEEEEE-TTS-EEEEEEEEEETTEEEEEEEEE-GGG-SSSHHHHHHHHHHHHHHHTT--EEEEEEEGGG-HHHHHHTT-EEEEEE--SGGG--EEEEEEE-/----------EEEE---HHHHHHHHHHHHHHHHHHTTTTT-SS---EEEEEE-TTS-EEEEEEEEEETTEEEEEEEEE-GGG-SSSHHHHHHHHHHHHHHHTT--EEEEEEEGGG-HHHHHHTT-EEEEEE--SGGG--EEEEEEE-